Protein AF-A0A1H8L1J5-F1 (afdb_monomer_lite)

Radius of gyration: 29.38 Å; chains: 1; bounding box: 61×38×100 Å

Secondary structure (DSSP, 8-state):
--TTSHHHHHHHHHS-----HHHHHHHHHHHHHHHHHHHHHHHH-----B--B--EEEEETTEEEEEEEB-SPTT-EEEEEEEETTSTT-EEEEEEE-BTTEEEEEEE-TTPPSEEEEEEEEE-TT-TTSPPPHHHHHHH-TTSTT-BSTTEEEETTEEEEEEEEEEEE--HHHHHHHHHTTS--GGGS-HHHHHHHHHHHHHSS--S--TTSHHHHHHHHHHHHHHHHHHHHHHH--

Sequence (238 aa):
MFIIFAPLGLLLIIKFKTHSRAQKAFIWGYAIIFLFALIYFAFFDETDRNIEISLAASIKGEQLIFSGETNLIDGAIIAFEIENLDANHFFLEGATQVRNGKFQEVVYLENFLSGEIHVWVVFSPDYYNDEQPLVVIDQYGARGELLEGDNVKTYDKISYVDTYQTLNYQTELGIITSGVADQNIISSLDRYTIENLIEELAVINWPDDQFQQEEEIRSQLKAYRSMAALTIENEAEA

Foldseek 3Di:
DPPVPVVVLVVVVPPDPDDDPVVVVVNVVVVVVVVVVVVCCVVVPPLDQAKDWDKDWDDDAQKIKMKIFIPQDWQFKKKKKKDFPVDPPDIDIDIWTDDPRMTIDIDGNPPPAWHKIKIKIKGWLCDPPDHGPPVNCVRQNNQSPSHDHPQWDDDPNHIMGMDMDMDTDAHPVNVVVVVCVVPPPVVVDDPVNVVVVVVVVVPPDDDPDDPVCPVVVVVVVVVVVVVVVVVVVVVVVD

Structure (mmCIF, N/CA/C/O backbone):
data_AF-A0A1H8L1J5-F1
#
_entry.id   AF-A0A1H8L1J5-F1
#
loop_
_atom_site.group_PDB
_atom_site.id
_atom_site.type_symbol
_atom_site.label_atom_id
_atom_site.label_alt_id
_atom_site.label_comp_id
_atom_site.label_asym_id
_atom_site.label_entity_id
_atom_site.label_seq_id
_atom_site.pdbx_PDB_ins_code
_atom_site.Cartn_x
_atom_site.Cartn_y
_atom_site.Cartn_z
_atom_site.occupancy
_atom_site.B_iso_or_equiv
_atom_site.auth_seq_id
_atom_site.auth_comp_id
_atom_site.auth_asym_id
_atom_site.auth_atom_id
_atom_site.pdbx_PDB_model_num
ATOM 1 N N . MET A 1 1 ? 20.874 -6.120 -21.097 1.00 46.84 1 MET A N 1
ATOM 2 C CA . MET A 1 1 ? 21.745 -7.026 -21.893 1.00 46.84 1 MET A CA 1
ATOM 3 C C . MET A 1 1 ? 21.167 -7.293 -23.302 1.00 46.84 1 MET A C 1
ATOM 5 O O . MET A 1 1 ? 21.035 -8.439 -23.693 1.00 46.84 1 MET A O 1
ATOM 9 N N . PHE A 1 2 ? 20.821 -6.262 -24.093 1.00 43.72 2 PHE A N 1
ATOM 10 C CA . PHE A 1 2 ? 20.267 -6.428 -25.463 1.00 43.72 2 PHE A CA 1
ATOM 11 C C . PHE A 1 2 ? 21.004 -5.620 -26.552 1.00 43.72 2 PHE A C 1
ATOM 13 O O . PHE A 1 2 ? 20.738 -5.782 -27.740 1.00 43.72 2 PHE A O 1
ATOM 20 N N . ILE A 1 3 ? 22.009 -4.820 -26.176 1.00 49.94 3 ILE A N 1
ATOM 21 C CA . ILE A 1 3 ? 22.742 -3.924 -27.092 1.00 49.94 3 ILE A CA 1
ATOM 22 C C . ILE A 1 3 ? 23.664 -4.696 -28.070 1.00 49.94 3 ILE A C 1
ATOM 24 O O . ILE A 1 3 ? 24.096 -4.156 -29.084 1.00 49.94 3 ILE A O 1
ATOM 28 N N . ILE A 1 4 ? 23.913 -5.992 -27.843 1.00 50.41 4 ILE A N 1
ATOM 29 C CA . ILE A 1 4 ? 24.849 -6.789 -28.662 1.00 50.41 4 ILE A CA 1
ATOM 30 C C . ILE A 1 4 ? 24.195 -7.360 -29.941 1.00 50.41 4 ILE A C 1
ATOM 32 O O . ILE A 1 4 ? 24.904 -7.730 -30.876 1.00 50.41 4 ILE A O 1
ATOM 36 N N . PHE A 1 5 ? 22.860 -7.379 -30.060 1.00 49.12 5 PHE A N 1
ATOM 37 C CA . PHE A 1 5 ? 22.188 -7.968 -31.234 1.00 49.12 5 PHE A CA 1
ATOM 38 C C . PHE A 1 5 ? 21.910 -6.989 -32.389 1.00 49.12 5 PHE A C 1
ATOM 40 O O . PHE A 1 5 ? 21.720 -7.429 -33.524 1.00 49.12 5 PHE A O 1
ATOM 47 N N . ALA A 1 6 ? 21.958 -5.674 -32.153 1.00 53.44 6 ALA A N 1
ATOM 48 C CA . ALA A 1 6 ? 21.741 -4.666 -33.195 1.00 53.44 6 ALA A CA 1
ATOM 49 C C . ALA A 1 6 ? 22.769 -4.691 -34.360 1.00 53.44 6 ALA A C 1
ATOM 51 O O . ALA A 1 6 ? 22.350 -4.563 -35.515 1.00 53.44 6 ALA A O 1
ATOM 52 N N . PRO A 1 7 ? 24.089 -4.904 -34.151 1.00 54.34 7 PRO A N 1
ATOM 53 C CA . PRO A 1 7 ? 25.049 -4.831 -35.258 1.00 54.34 7 PRO A CA 1
ATOM 54 C C . PRO A 1 7 ? 25.058 -6.069 -36.176 1.00 54.34 7 PRO A C 1
ATOM 56 O O . PRO A 1 7 ? 25.499 -5.971 -37.322 1.00 54.34 7 PRO A O 1
ATOM 59 N N . LEU A 1 8 ? 24.544 -7.223 -35.733 1.00 54.06 8 LEU A N 1
ATOM 60 C CA . LEU A 1 8 ? 24.525 -8.450 -36.547 1.00 54.06 8 LEU A CA 1
ATOM 61 C C . LEU A 1 8 ? 23.426 -8.434 -37.622 1.00 54.06 8 LEU A C 1
ATO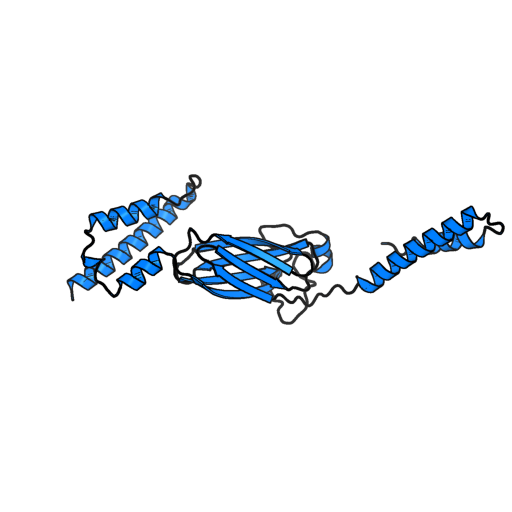M 63 O O . LEU A 1 8 ? 23.655 -8.902 -38.739 1.00 54.06 8 LEU A O 1
ATOM 67 N N . GLY A 1 9 ? 22.268 -7.833 -37.327 1.00 55.25 9 GLY A N 1
ATOM 68 C CA . GLY A 1 9 ? 21.190 -7.659 -38.307 1.00 55.25 9 GLY A CA 1
ATOM 69 C C . GLY A 1 9 ? 21.573 -6.711 -39.448 1.00 55.25 9 GLY A C 1
ATOM 70 O O . GLY A 1 9 ? 21.285 -6.992 -40.612 1.00 55.25 9 GLY A O 1
ATOM 71 N N . LEU A 1 10 ? 22.303 -5.631 -39.141 1.00 56.62 10 LEU A N 1
ATOM 72 C CA . LEU A 1 10 ? 22.744 -4.652 -40.141 1.00 56.62 10 LEU A CA 1
ATOM 73 C C . LEU A 1 10 ? 23.808 -5.230 -41.096 1.00 56.62 10 LEU A C 1
ATOM 75 O O . LEU A 1 10 ? 23.808 -4.930 -42.290 1.00 56.62 10 LEU A O 1
ATOM 79 N N . LEU A 1 11 ? 24.682 -6.112 -40.594 1.00 55.38 11 LEU A N 1
ATOM 80 C CA . LEU A 1 11 ? 25.720 -6.778 -41.392 1.00 55.38 11 LEU A CA 1
ATOM 81 C C . LEU A 1 11 ? 25.152 -7.768 -42.424 1.00 55.38 11 LEU A C 1
ATOM 83 O O . LEU A 1 11 ? 25.739 -7.935 -43.495 1.00 55.38 11 LEU A O 1
ATOM 87 N N . LEU A 1 12 ? 23.991 -8.377 -42.158 1.00 54.84 12 LEU A N 1
ATOM 88 C CA . LEU A 1 12 ? 23.317 -9.265 -43.114 1.00 54.84 12 LEU A CA 1
ATOM 89 C C . LEU A 1 12 ? 22.699 -8.510 -44.305 1.00 54.84 12 LEU A C 1
ATOM 91 O O . LEU A 1 12 ? 22.601 -9.075 -45.396 1.00 54.84 12 LEU A O 1
ATOM 95 N N . ILE A 1 13 ? 22.358 -7.227 -44.143 1.00 58.06 13 ILE A N 1
ATOM 96 C CA . ILE A 1 13 ? 21.736 -6.401 -45.193 1.00 58.06 13 ILE A CA 1
ATOM 97 C C . ILE A 1 13 ? 22.748 -6.009 -46.287 1.00 58.06 13 ILE A C 1
ATOM 99 O O . ILE A 1 13 ? 22.382 -5.847 -47.450 1.00 58.06 13 ILE A O 1
ATOM 103 N N . ILE A 1 14 ? 24.042 -5.913 -45.959 1.00 58.22 14 ILE A N 1
ATOM 104 C CA . ILE A 1 14 ? 25.058 -5.359 -46.873 1.00 58.22 14 ILE A CA 1
ATOM 105 C C . ILE A 1 14 ? 25.577 -6.397 -47.892 1.00 58.22 14 ILE A C 1
ATOM 107 O O . ILE A 1 14 ? 26.081 -6.017 -48.950 1.00 58.22 14 ILE A O 1
ATOM 111 N N . LYS A 1 15 ? 25.429 -7.710 -47.644 1.00 57.22 15 LYS A N 1
ATOM 112 C CA . LYS A 1 15 ? 26.040 -8.749 -48.505 1.00 57.22 15 LYS A CA 1
ATOM 113 C C . LYS A 1 15 ? 25.142 -9.414 -49.556 1.00 57.22 15 LYS A C 1
ATOM 115 O O . LYS A 1 15 ? 25.673 -10.147 -50.389 1.00 57.22 15 LYS A O 1
ATOM 120 N N . PHE A 1 16 ? 23.836 -9.150 -49.610 1.00 56.25 16 PHE A N 1
ATOM 121 C CA . PHE A 1 16 ? 22.941 -9.829 -50.561 1.00 56.25 16 PHE A CA 1
ATOM 122 C C . PHE A 1 16 ? 22.499 -8.926 -51.723 1.00 56.25 16 PHE A C 1
ATOM 124 O O . PHE A 1 16 ? 21.454 -8.288 -51.706 1.00 56.25 16 PHE A O 1
ATOM 131 N N . LYS A 1 17 ? 23.298 -8.916 -52.797 1.00 59.47 17 LYS A N 1
ATOM 132 C CA . LYS A 1 17 ? 23.072 -8.102 -54.010 1.00 59.47 17 LYS A CA 1
ATOM 133 C C . LYS A 1 17 ? 21.978 -8.643 -54.958 1.00 59.47 17 LYS A C 1
ATOM 135 O O . LYS A 1 17 ? 21.820 -8.133 -56.061 1.00 59.47 17 LYS A O 1
ATOM 140 N N . THR A 1 18 ? 21.209 -9.661 -54.570 1.00 62.16 18 THR A N 1
ATOM 141 C CA . THR A 1 18 ? 20.107 -10.215 -55.381 1.00 62.16 18 THR A CA 1
ATOM 142 C C . THR A 1 18 ? 18.950 -10.642 -54.479 1.00 62.16 18 THR A C 1
ATOM 144 O O . THR A 1 18 ? 18.989 -11.707 -53.875 1.00 62.16 18 THR A O 1
ATOM 147 N N . HIS A 1 19 ? 17.911 -9.806 -54.356 1.00 57.69 19 HIS A N 1
ATOM 148 C CA . HIS A 1 19 ? 16.750 -10.129 -53.522 1.00 57.69 19 HIS A CA 1
ATOM 149 C C . HIS A 1 19 ? 15.519 -10.499 -54.342 1.00 57.69 19 HIS A C 1
ATOM 151 O O . HIS A 1 19 ? 14.900 -9.653 -54.996 1.00 57.69 19 HIS A O 1
ATOM 157 N N . SER A 1 20 ? 15.142 -11.777 -54.245 1.00 79.81 20 SER A N 1
ATOM 158 C CA . SER A 1 20 ? 13.815 -12.258 -54.622 1.00 79.81 20 SER A CA 1
ATOM 159 C C . SER A 1 20 ? 12.744 -11.510 -53.812 1.00 79.81 20 SER A C 1
ATOM 161 O O . SER A 1 20 ? 13.011 -10.986 -52.726 1.00 79.81 20 SER A O 1
ATOM 163 N N . ARG A 1 21 ? 11.505 -11.444 -54.322 1.00 79.44 21 ARG A N 1
ATOM 164 C CA . ARG A 1 21 ? 10.387 -10.771 -53.624 1.00 79.44 21 ARG A CA 1
ATOM 165 C C . ARG A 1 21 ? 10.205 -11.272 -52.180 1.00 79.44 21 ARG A C 1
ATOM 167 O O . ARG A 1 21 ? 9.872 -10.475 -51.310 1.00 79.44 21 ARG A O 1
ATOM 174 N N . ALA A 1 22 ? 10.493 -12.550 -51.925 1.00 77.19 22 ALA A N 1
ATOM 175 C CA . ALA A 1 22 ? 10.389 -13.166 -50.603 1.00 77.19 22 ALA A CA 1
ATOM 176 C C . ALA A 1 22 ? 11.377 -12.575 -49.579 1.00 77.19 22 ALA A C 1
ATOM 178 O O . ALA A 1 22 ? 10.996 -12.293 -48.448 1.00 77.19 22 ALA A O 1
ATOM 179 N N . GLN A 1 23 ? 12.625 -12.311 -49.976 1.00 77.38 23 GLN A N 1
ATOM 180 C CA . GLN A 1 23 ? 13.632 -11.746 -49.067 1.00 77.38 23 GLN A CA 1
ATOM 181 C C . GLN A 1 23 ? 13.313 -10.296 -48.686 1.00 77.38 23 GLN A C 1
ATOM 183 O O . GLN A 1 23 ? 13.506 -9.904 -47.538 1.00 77.38 23 GLN A O 1
ATOM 188 N N . LYS A 1 24 ? 12.746 -9.515 -49.616 1.00 79.44 24 LYS A N 1
ATOM 189 C CA . LYS A 1 24 ? 12.280 -8.151 -49.319 1.00 79.44 24 LYS A CA 1
ATOM 190 C C . LYS A 1 24 ? 11.172 -8.152 -48.265 1.00 79.44 24 LYS A C 1
ATOM 192 O O . LYS A 1 24 ? 11.227 -7.344 -47.347 1.00 79.44 24 LYS A O 1
ATOM 197 N N . ALA A 1 25 ? 10.202 -9.062 -48.373 1.00 82.69 25 ALA A N 1
ATOM 198 C CA . ALA A 1 25 ? 9.121 -9.179 -47.393 1.00 82.69 25 ALA A CA 1
ATOM 199 C C . ALA A 1 25 ? 9.648 -9.523 -45.988 1.00 82.69 25 ALA A C 1
ATOM 201 O O . ALA A 1 25 ? 9.194 -8.945 -45.005 1.00 82.69 25 ALA A O 1
ATOM 202 N N . PHE A 1 26 ? 10.654 -10.398 -45.899 1.00 82.69 26 PHE A N 1
ATOM 203 C CA . PHE A 1 26 ? 11.268 -10.778 -44.626 1.00 82.69 26 PHE A CA 1
ATOM 204 C C . PHE A 1 26 ? 11.998 -9.608 -43.947 1.00 82.69 26 PHE A C 1
ATOM 206 O O . PHE A 1 26 ? 11.829 -9.384 -42.750 1.00 82.69 26 PHE A O 1
ATOM 213 N N . ILE A 1 27 ? 12.753 -8.815 -44.718 1.00 83.00 27 ILE A N 1
ATOM 214 C CA . ILE A 1 27 ? 13.438 -7.612 -44.215 1.00 83.00 27 ILE A CA 1
ATOM 215 C C . ILE A 1 27 ? 12.425 -6.582 -43.702 1.00 83.00 27 ILE A C 1
ATOM 217 O O . ILE A 1 27 ? 12.607 -6.036 -42.617 1.00 83.00 27 ILE A O 1
ATOM 221 N N . TRP A 1 28 ? 11.338 -6.347 -44.445 1.00 85.44 28 TRP A N 1
ATOM 222 C CA . TRP A 1 28 ? 10.276 -5.436 -44.011 1.00 85.44 28 TRP A CA 1
ATO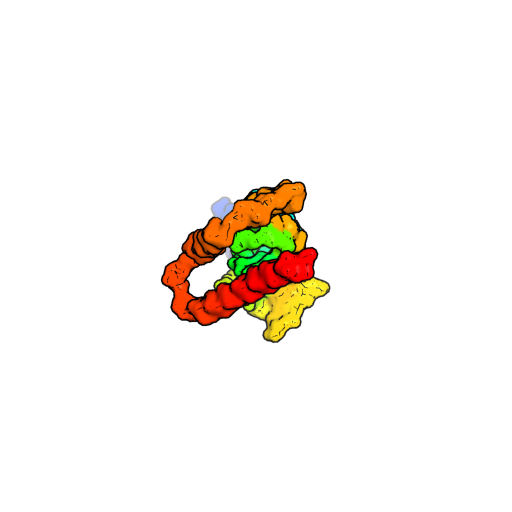M 223 C C . TRP A 1 28 ? 9.578 -5.918 -42.735 1.00 85.44 28 TRP A C 1
ATOM 225 O O . TRP A 1 28 ? 9.338 -5.108 -41.847 1.00 85.44 28 TRP A O 1
ATOM 235 N N . GLY A 1 29 ? 9.317 -7.222 -42.600 1.00 89.75 29 GLY A N 1
ATOM 236 C CA . GLY A 1 29 ? 8.763 -7.794 -41.370 1.00 89.75 29 GLY A CA 1
ATOM 237 C C . GLY A 1 29 ? 9.661 -7.555 -40.154 1.00 89.75 29 GLY A C 1
ATOM 238 O O . GLY A 1 29 ? 9.187 -7.082 -39.123 1.00 89.75 29 GLY A O 1
ATOM 239 N N . TYR A 1 30 ? 10.969 -7.790 -40.293 1.00 87.69 30 TYR A N 1
ATOM 240 C CA . TYR A 1 30 ? 11.940 -7.501 -39.232 1.00 87.69 30 TYR A CA 1
ATOM 241 C C . TYR A 1 30 ? 12.012 -6.014 -38.884 1.00 87.69 30 TYR A C 1
ATOM 243 O O . TYR A 1 30 ? 12.044 -5.672 -37.705 1.00 87.69 30 TYR A O 1
ATOM 251 N N . ALA A 1 31 ? 12.012 -5.133 -39.888 1.00 86.12 31 ALA A N 1
ATOM 252 C CA . ALA A 1 31 ? 12.026 -3.691 -39.665 1.00 86.12 31 ALA A CA 1
ATOM 253 C C . ALA A 1 31 ? 10.783 -3.222 -38.893 1.00 86.12 31 ALA A C 1
ATOM 255 O O . ALA A 1 31 ? 10.902 -2.389 -38.001 1.00 86.12 31 ALA A O 1
ATOM 256 N N . ILE A 1 32 ? 9.610 -3.792 -39.190 1.00 91.31 32 ILE A N 1
ATOM 257 C CA . ILE A 1 32 ? 8.361 -3.494 -38.479 1.00 91.31 32 ILE A CA 1
ATOM 258 C C . ILE A 1 32 ? 8.436 -3.972 -37.025 1.00 91.31 32 ILE A C 1
ATOM 260 O O . ILE A 1 32 ? 8.167 -3.184 -36.125 1.00 91.31 32 ILE A O 1
ATOM 264 N N . ILE A 1 33 ? 8.846 -5.221 -36.772 1.00 91.50 33 ILE A N 1
ATOM 265 C CA . ILE A 1 33 ? 8.980 -5.756 -35.402 1.00 91.50 33 ILE A CA 1
ATOM 266 C C . ILE A 1 33 ? 9.990 -4.935 -34.592 1.00 91.50 33 ILE A C 1
ATOM 268 O O . ILE A 1 33 ? 9.727 -4.584 -33.446 1.00 91.50 33 ILE A O 1
ATOM 272 N N . PHE A 1 34 ? 11.130 -4.592 -35.192 1.00 88.25 34 PHE A N 1
ATOM 273 C CA . PHE A 1 34 ? 12.146 -3.766 -34.547 1.00 88.25 34 PHE A CA 1
ATOM 274 C C . PHE A 1 34 ? 11.633 -2.352 -34.246 1.00 88.25 34 PHE A C 1
ATOM 276 O O . PHE A 1 34 ? 11.894 -1.831 -33.168 1.00 88.25 34 PHE A O 1
ATOM 283 N N . LEU A 1 35 ? 10.863 -1.750 -35.158 1.00 89.19 35 LEU A N 1
ATOM 284 C CA . LEU A 1 35 ? 10.227 -0.455 -34.927 1.00 89.19 35 LEU A CA 1
ATOM 285 C C . LEU A 1 35 ? 9.212 -0.524 -33.779 1.00 89.19 35 LEU A C 1
ATOM 287 O O . LEU A 1 35 ? 9.227 0.352 -32.924 1.00 89.19 35 LEU A O 1
ATOM 291 N N . PHE A 1 36 ? 8.378 -1.566 -33.717 1.00 88.00 36 PHE A N 1
ATOM 292 C CA . PHE A 1 36 ? 7.468 -1.776 -32.587 1.00 88.00 36 PHE A CA 1
ATOM 293 C C . PHE A 1 36 ? 8.220 -1.961 -31.270 1.00 88.00 36 PHE A C 1
ATOM 295 O O . PHE A 1 36 ? 7.805 -1.391 -30.269 1.00 88.00 36 PHE A O 1
ATOM 302 N N . ALA A 1 37 ? 9.339 -2.689 -31.268 1.00 84.00 37 ALA A N 1
ATOM 303 C CA . ALA A 1 37 ? 10.181 -2.822 -30.086 1.00 84.00 37 ALA A CA 1
ATOM 304 C C . ALA A 1 37 ? 10.790 -1.473 -29.670 1.00 84.00 37 ALA A C 1
ATOM 306 O O . ALA A 1 37 ? 10.762 -1.140 -28.495 1.00 84.00 37 ALA A O 1
ATOM 307 N N . LEU A 1 38 ? 11.289 -0.667 -30.614 1.00 83.31 38 LEU A N 1
ATOM 308 C CA . LEU A 1 38 ? 11.810 0.671 -30.316 1.00 83.31 38 LEU A CA 1
ATOM 309 C C . LEU A 1 38 ? 10.734 1.615 -29.785 1.00 83.31 38 LEU A C 1
ATOM 311 O O . LEU A 1 38 ? 11.013 2.367 -28.863 1.00 83.31 38 LEU A O 1
ATOM 315 N N . ILE A 1 39 ? 9.525 1.579 -30.350 1.00 82.12 39 ILE A N 1
ATOM 316 C CA . ILE A 1 39 ? 8.384 2.344 -29.837 1.00 82.12 39 ILE A CA 1
ATOM 317 C C . ILE A 1 39 ? 8.044 1.849 -28.430 1.00 82.12 39 ILE A C 1
ATOM 319 O O . ILE A 1 39 ? 7.916 2.655 -27.525 1.00 82.12 39 ILE A O 1
ATOM 323 N N . TYR A 1 40 ? 7.972 0.537 -28.215 1.00 80.56 40 TYR A N 1
ATOM 324 C CA . TYR A 1 40 ? 7.741 -0.025 -26.889 1.00 80.56 40 TYR A CA 1
ATOM 325 C C . TYR A 1 40 ? 8.790 0.476 -25.884 1.00 80.56 40 TYR A C 1
ATOM 327 O O . TYR A 1 40 ? 8.428 1.070 -24.883 1.00 80.56 40 TYR A O 1
ATOM 335 N N . PHE A 1 41 ? 10.085 0.374 -26.180 1.00 75.50 41 PHE A N 1
ATOM 336 C CA . PHE A 1 41 ? 11.116 0.909 -25.285 1.00 75.50 41 PHE A CA 1
ATOM 337 C C . PHE A 1 41 ? 11.024 2.431 -25.114 1.00 75.50 41 PHE A C 1
ATOM 339 O O . PHE A 1 41 ? 11.070 2.914 -23.997 1.00 75.50 41 PHE A O 1
ATOM 346 N N . ALA A 1 42 ? 10.825 3.205 -26.180 1.00 70.88 42 ALA A N 1
ATOM 347 C CA . ALA A 1 42 ? 10.767 4.664 -26.080 1.00 70.88 42 ALA A CA 1
ATOM 348 C C . ALA A 1 42 ? 9.563 5.185 -25.274 1.00 70.88 42 ALA A C 1
ATOM 350 O O . ALA A 1 42 ? 9.618 6.306 -24.779 1.00 70.88 42 ALA A O 1
ATOM 351 N N . PHE A 1 43 ? 8.483 4.407 -25.171 1.00 66.81 43 PHE A N 1
ATOM 352 C CA . PHE A 1 43 ? 7.274 4.790 -24.437 1.00 66.81 43 PHE A CA 1
ATOM 353 C C . PHE A 1 43 ? 7.137 4.117 -23.063 1.00 66.81 43 PHE A C 1
ATOM 355 O O . PHE A 1 43 ? 6.298 4.553 -22.283 1.00 66.81 43 PHE A O 1
ATOM 362 N N . PHE A 1 44 ? 7.932 3.087 -22.756 1.00 65.56 44 PHE A N 1
ATOM 363 C CA . PHE A 1 44 ? 7.865 2.342 -21.489 1.00 65.56 44 PHE A CA 1
ATOM 364 C C . PHE A 1 44 ? 9.125 2.494 -20.606 1.00 65.56 44 PHE A C 1
ATOM 366 O O . PHE A 1 44 ? 9.262 1.754 -19.639 1.00 65.56 44 PHE A O 1
ATOM 373 N N . ASP A 1 45 ? 10.042 3.423 -20.914 1.00 57.34 45 ASP A N 1
ATOM 374 C CA . ASP A 1 45 ? 11.365 3.544 -20.258 1.00 57.34 45 ASP A CA 1
ATOM 375 C C . ASP A 1 45 ? 11.546 4.822 -19.414 1.00 57.34 45 ASP A C 1
ATOM 377 O O . ASP A 1 45 ? 12.653 5.331 -19.263 1.00 57.34 45 ASP A O 1
ATOM 381 N N . GLU A 1 46 ? 10.467 5.345 -18.827 1.00 62.44 46 GLU A N 1
ATOM 382 C CA . GLU A 1 46 ? 10.581 6.205 -17.643 1.00 62.44 46 GLU A CA 1
ATOM 383 C C . GLU A 1 46 ? 10.015 5.439 -16.453 1.00 62.44 46 GLU A C 1
ATOM 385 O O . GLU A 1 46 ? 8.821 5.467 -16.162 1.00 62.44 46 GLU A O 1
ATOM 390 N N . THR A 1 47 ? 10.891 4.681 -15.790 1.00 73.38 47 THR A N 1
ATOM 391 C CA . THR A 1 47 ? 10.587 4.100 -14.486 1.00 73.38 47 THR A CA 1
ATOM 392 C C . THR A 1 47 ? 10.460 5.243 -13.491 1.00 73.38 47 THR A C 1
ATOM 394 O O . THR A 1 47 ? 11.471 5.732 -12.979 1.00 73.38 47 THR A O 1
ATOM 397 N N . ASP A 1 48 ? 9.234 5.696 -13.255 1.00 87.56 48 ASP A N 1
ATOM 398 C CA . ASP A 1 48 ? 8.970 6.674 -12.214 1.00 87.56 48 ASP A CA 1
ATOM 399 C C . ASP A 1 48 ? 9.262 6.036 -10.852 1.00 87.56 48 ASP A C 1
ATOM 401 O O . ASP A 1 48 ? 8.739 4.971 -10.505 1.00 87.56 48 ASP A O 1
ATOM 405 N N . ARG A 1 49 ? 10.189 6.657 -10.126 1.00 91.88 49 ARG A N 1
ATOM 406 C CA . ARG A 1 49 ? 10.611 6.254 -8.783 1.00 91.88 49 ARG A CA 1
ATOM 407 C C . ARG A 1 49 ? 9.990 7.136 -7.713 1.00 91.88 49 ARG A C 1
ATOM 409 O O . ARG A 1 49 ? 10.050 6.760 -6.547 1.00 91.88 49 ARG A O 1
ATOM 416 N N . ASN A 1 50 ? 9.403 8.269 -8.102 1.00 94.94 50 ASN A N 1
ATOM 417 C CA . ASN A 1 50 ? 8.673 9.155 -7.214 1.00 94.94 50 ASN A CA 1
ATOM 418 C C . ASN A 1 50 ? 7.273 8.595 -6.980 1.00 94.94 50 ASN A C 1
ATOM 420 O O . ASN A 1 50 ? 6.347 8.914 -7.718 1.00 94.94 50 ASN A O 1
ATOM 424 N N . ILE A 1 51 ? 7.122 7.708 -5.999 1.00 95.50 51 ILE A N 1
ATOM 425 C CA . ILE A 1 51 ? 5.870 6.966 -5.845 1.00 95.50 51 ILE A CA 1
ATOM 426 C C . ILE A 1 51 ? 4.767 7.835 -5.246 1.00 95.50 51 ILE A C 1
ATOM 428 O O . ILE A 1 51 ? 4.900 8.411 -4.164 1.00 95.50 51 ILE A O 1
ATOM 432 N N . GLU A 1 52 ? 3.632 7.847 -5.935 1.00 95.88 52 GLU A N 1
ATOM 433 C CA . GLU A 1 52 ? 2.391 8.457 -5.485 1.00 95.88 52 GLU A CA 1
ATOM 434 C C . GLU A 1 52 ? 1.348 7.360 -5.246 1.00 95.88 52 GLU A C 1
ATOM 436 O O . GLU A 1 52 ? 1.147 6.470 -6.079 1.00 95.88 52 GLU A O 1
ATOM 441 N N . ILE A 1 53 ? 0.683 7.410 -4.090 1.00 97.19 53 ILE A N 1
ATOM 442 C CA . ILE A 1 53 ? -0.403 6.499 -3.717 1.00 97.19 53 ILE A CA 1
ATOM 443 C C . ILE A 1 53 ? -1.552 7.343 -3.177 1.00 97.19 53 ILE A C 1
ATOM 445 O O . ILE A 1 53 ? -1.391 8.119 -2.235 1.00 97.19 53 ILE A O 1
ATOM 449 N N . SER A 1 54 ? -2.725 7.179 -3.776 1.00 98.25 54 SER A N 1
ATOM 450 C CA . SER A 1 54 ? -3.983 7.723 -3.263 1.00 98.25 54 SER A CA 1
ATOM 451 C C . SER A 1 54 ? -4.808 6.620 -2.609 1.00 98.25 54 SER A C 1
ATOM 453 O O . SER A 1 54 ? -4.659 5.447 -2.943 1.00 98.25 54 SER A O 1
ATOM 455 N N . LEU A 1 55 ? -5.693 6.992 -1.686 1.00 98.56 55 LEU A N 1
ATOM 456 C CA . LEU A 1 55 ? -6.597 6.062 -1.021 1.00 98.56 55 LEU A CA 1
ATOM 457 C C . LEU A 1 55 ? -7.980 6.689 -0.879 1.00 98.56 55 LEU A C 1
ATOM 459 O O . LEU A 1 55 ? -8.123 7.837 -0.460 1.00 98.56 55 LEU A O 1
ATOM 463 N N . ALA A 1 56 ? -8.991 5.908 -1.237 1.00 98.62 56 ALA A N 1
ATOM 464 C CA . ALA A 1 56 ? -10.393 6.192 -1.009 1.00 98.62 56 ALA A CA 1
ATOM 465 C C . ALA A 1 56 ? -11.072 4.926 -0.481 1.00 98.62 56 ALA A C 1
ATOM 467 O O . ALA A 1 56 ? -11.102 3.895 -1.155 1.00 98.62 56 ALA A O 1
ATOM 468 N N . ALA A 1 57 ? -11.642 5.024 0.711 1.00 98.31 57 ALA A N 1
ATOM 469 C CA . ALA A 1 57 ? -12.300 3.948 1.425 1.00 98.31 57 ALA A CA 1
ATOM 470 C C . ALA A 1 57 ? -13.747 4.328 1.780 1.00 98.31 57 ALA A C 1
ATOM 472 O O . ALA A 1 57 ? -14.079 5.496 2.003 1.00 98.31 57 ALA A O 1
ATOM 473 N N . SER A 1 58 ? -14.631 3.332 1.794 1.00 98.06 58 SER A N 1
ATOM 474 C CA . SER A 1 58 ? -16.050 3.487 2.118 1.00 98.06 58 SER A CA 1
ATOM 475 C C . SER A 1 58 ? -16.612 2.212 2.737 1.00 98.06 58 SER A C 1
ATOM 477 O O . SER A 1 58 ? -16.201 1.114 2.368 1.00 98.06 58 SER A O 1
ATOM 479 N N . ILE A 1 59 ? -17.583 2.358 3.636 1.00 97.00 59 ILE A N 1
ATOM 480 C CA . ILE A 1 59 ? -18.257 1.234 4.294 1.00 97.00 59 ILE A CA 1
ATOM 481 C C . ILE A 1 59 ? -19.692 1.119 3.771 1.00 97.00 59 ILE A C 1
ATOM 483 O O . ILE A 1 59 ? -20.403 2.121 3.652 1.00 97.00 59 ILE A O 1
ATOM 487 N N . LYS A 1 60 ? -20.123 -0.106 3.454 1.00 95.06 60 LYS A N 1
ATOM 488 C CA . LYS A 1 60 ? -21.494 -0.449 3.048 1.00 95.06 60 LYS A CA 1
ATOM 489 C C . LYS A 1 60 ? -21.964 -1.681 3.819 1.00 95.06 60 LYS A C 1
ATOM 491 O O . LYS A 1 60 ? -21.647 -2.804 3.439 1.00 95.06 60 LYS A O 1
ATOM 496 N N . GLY A 1 61 ? -22.729 -1.464 4.888 1.00 91.75 61 GLY A N 1
ATOM 497 C CA . GLY A 1 61 ? -23.035 -2.533 5.841 1.00 91.75 61 GLY A CA 1
ATOM 498 C C . GLY A 1 61 ? -21.742 -3.022 6.490 1.00 91.75 61 GLY A C 1
ATOM 499 O O . GLY A 1 61 ? -20.959 -2.207 6.965 1.00 91.75 61 GLY A O 1
ATOM 500 N N . GLU A 1 62 ? -21.487 -4.324 6.422 1.00 93.38 62 GLU A N 1
ATOM 501 C CA . GLU A 1 62 ? -20.274 -4.962 6.955 1.00 93.38 62 GLU A CA 1
ATOM 502 C C . GLU A 1 62 ? -19.129 -5.026 5.932 1.00 93.38 62 GLU A C 1
ATOM 504 O O . GLU A 1 62 ? -18.105 -5.646 6.183 1.00 93.38 62 GLU A O 1
ATOM 509 N N . GLN A 1 63 ? -19.273 -4.410 4.756 1.00 97.12 63 GLN A N 1
ATOM 510 C CA . GLN A 1 63 ? -18.222 -4.403 3.739 1.00 97.12 63 GLN A CA 1
ATOM 511 C C . GLN A 1 63 ? -17.450 -3.089 3.764 1.00 97.12 63 GLN A C 1
ATOM 513 O O . GLN A 1 63 ? -18.005 -2.028 3.462 1.00 97.12 63 GLN A O 1
ATOM 518 N N . LEU A 1 64 ? -16.152 -3.170 4.041 1.00 97.69 64 LEU A N 1
ATOM 519 C CA . LEU A 1 64 ? -15.196 -2.114 3.750 1.00 97.69 64 LEU A CA 1
ATOM 520 C C . LEU A 1 64 ? -14.686 -2.287 2.320 1.00 97.69 64 LEU A C 1
ATOM 522 O O . LEU A 1 64 ? -14.099 -3.307 1.971 1.00 97.69 64 LEU A O 1
ATOM 526 N N . ILE A 1 65 ? -14.895 -1.271 1.491 1.00 98.44 65 ILE A N 1
ATOM 527 C CA . ILE A 1 65 ? -14.384 -1.217 0.124 1.00 98.44 65 ILE A CA 1
ATOM 528 C C . ILE A 1 65 ? -13.389 -0.071 0.063 1.00 98.44 65 ILE A C 1
ATOM 530 O O . ILE A 1 65 ? -13.774 1.080 0.295 1.00 98.44 65 ILE A O 1
ATOM 534 N N . PHE A 1 66 ? -12.145 -0.365 -0.299 1.00 98.50 66 PHE A N 1
ATOM 535 C CA . PHE A 1 66 ? -11.139 0.661 -0.538 1.00 98.50 66 PHE A CA 1
ATOM 536 C C . PHE A 1 66 ? -10.464 0.483 -1.892 1.00 98.50 66 PHE A C 1
ATOM 538 O O . PHE A 1 66 ? -10.418 -0.605 -2.463 1.00 98.50 66 PHE A O 1
ATOM 545 N N . SER A 1 67 ? -9.998 1.596 -2.441 1.00 98.69 67 SER A N 1
ATOM 546 C CA . SER A 1 67 ? -9.344 1.658 -3.741 1.00 98.69 67 SER A CA 1
ATOM 547 C C . SER A 1 67 ? -8.420 2.859 -3.816 1.00 98.69 67 SER A C 1
ATOM 549 O O . SER A 1 67 ? -8.566 3.808 -3.046 1.00 98.69 67 SER A O 1
ATOM 551 N N . GLY A 1 68 ? -7.510 2.841 -4.777 1.00 98.44 68 GLY A N 1
ATOM 552 C CA . GLY A 1 68 ? -6.603 3.948 -5.011 1.00 98.44 68 GLY A CA 1
ATOM 553 C C . GLY A 1 68 ? -5.983 3.914 -6.394 1.00 98.44 68 GLY A C 1
ATOM 554 O O . GLY A 1 68 ? -6.024 2.902 -7.100 1.00 98.44 68 GLY A O 1
ATOM 555 N N . GLU A 1 69 ? -5.424 5.052 -6.778 1.00 98.44 69 GLU A N 1
ATOM 556 C CA . GLU A 1 69 ? -4.571 5.220 -7.951 1.00 98.44 69 GLU A CA 1
ATOM 557 C C . GLU A 1 69 ? -3.110 5.364 -7.508 1.00 98.44 69 GLU A C 1
ATOM 559 O O . GLU A 1 69 ? -2.827 5.937 -6.449 1.00 98.44 69 GLU A O 1
ATOM 564 N N . THR A 1 70 ? -2.197 4.835 -8.319 1.00 97.50 70 THR A N 1
ATOM 565 C CA . THR A 1 70 ? -0.751 4.875 -8.095 1.00 97.50 70 THR A CA 1
ATOM 566 C C . THR A 1 70 ? 0.015 4.826 -9.417 1.00 97.50 70 THR A C 1
ATOM 568 O O . THR A 1 70 ? -0.488 4.313 -10.417 1.00 97.50 70 THR A O 1
ATOM 571 N N . ASN A 1 71 ? 1.242 5.340 -9.422 1.00 95.69 71 ASN A N 1
ATOM 572 C CA . ASN A 1 71 ? 2.201 5.193 -10.519 1.00 95.69 71 ASN A CA 1
ATOM 573 C C . ASN A 1 71 ? 3.115 3.958 -10.378 1.00 95.69 71 ASN A C 1
ATOM 575 O O . ASN A 1 71 ? 4.034 3.785 -11.180 1.00 95.69 71 ASN A O 1
ATOM 579 N N . LEU A 1 72 ? 2.877 3.092 -9.387 1.00 95.75 72 LEU A N 1
ATOM 580 C CA . LEU A 1 72 ? 3.547 1.796 -9.291 1.00 95.75 72 LEU A CA 1
ATOM 581 C C . LEU A 1 72 ? 3.292 0.946 -10.541 1.00 95.75 72 LEU A C 1
ATOM 583 O O . LEU A 1 72 ? 2.207 0.975 -11.128 1.00 95.75 72 LEU A O 1
ATOM 587 N N . ILE A 1 73 ? 4.288 0.148 -10.925 1.00 94.75 73 ILE A N 1
ATOM 588 C CA . ILE A 1 73 ? 4.138 -0.781 -12.046 1.00 94.75 73 ILE A CA 1
ATOM 589 C C . ILE A 1 73 ? 3.109 -1.875 -11.756 1.00 94.75 73 ILE A C 1
ATOM 591 O O . ILE A 1 73 ? 2.937 -2.333 -10.623 1.00 94.75 73 ILE A O 1
ATOM 595 N N . ASP A 1 74 ? 2.469 -2.346 -12.821 1.00 96.00 74 ASP A N 1
ATOM 596 C CA . ASP A 1 74 ? 1.532 -3.458 -12.748 1.00 96.00 74 ASP A CA 1
ATOM 597 C C . ASP A 1 74 ? 2.185 -4.702 -12.147 1.00 96.00 74 ASP A C 1
ATOM 599 O O . ASP A 1 74 ? 3.297 -5.103 -12.500 1.00 96.00 74 ASP A O 1
ATOM 603 N N . GLY A 1 75 ? 1.446 -5.339 -11.246 1.00 95.62 75 GLY A N 1
ATOM 604 C CA . GLY A 1 75 ? 1.912 -6.498 -10.507 1.00 95.62 75 GLY A CA 1
ATOM 605 C C . GLY A 1 75 ? 2.516 -6.177 -9.143 1.00 95.62 75 GLY A C 1
ATOM 606 O O . GLY A 1 75 ? 2.611 -7.106 -8.341 1.00 95.62 75 GLY A O 1
ATOM 607 N N . ALA A 1 76 ? 2.857 -4.911 -8.860 1.00 96.94 76 ALA A N 1
ATOM 608 C CA . ALA A 1 76 ? 3.285 -4.479 -7.532 1.00 96.94 76 ALA A CA 1
ATOM 609 C C . ALA A 1 76 ? 2.239 -4.836 -6.472 1.00 96.94 76 ALA A C 1
ATOM 611 O O . ALA A 1 76 ? 1.034 -4.681 -6.691 1.00 96.94 76 ALA A O 1
ATOM 612 N N . ILE A 1 77 ? 2.717 -5.333 -5.336 1.00 97.75 77 ILE A N 1
ATOM 613 C CA . ILE A 1 77 ? 1.887 -5.721 -4.200 1.00 97.75 77 ILE A CA 1
ATOM 614 C C . ILE A 1 77 ? 1.830 -4.541 -3.229 1.00 97.75 77 ILE A C 1
ATOM 616 O O . ILE A 1 77 ? 2.870 -4.014 -2.830 1.00 97.75 77 ILE A O 1
ATOM 620 N N . ILE A 1 78 ? 0.618 -4.127 -2.870 1.00 97.56 78 ILE A N 1
ATOM 621 C CA . ILE A 1 78 ? 0.335 -3.134 -1.833 1.00 97.56 78 ILE A CA 1
ATOM 622 C C . ILE A 1 78 ? -0.228 -3.891 -0.642 1.00 97.56 78 ILE A C 1
ATOM 624 O O . ILE A 1 78 ? -1.245 -4.573 -0.766 1.00 97.56 78 ILE A O 1
ATOM 628 N N . ALA A 1 79 ? 0.426 -3.756 0.502 1.00 97.50 79 ALA A N 1
ATOM 629 C CA . ALA A 1 79 ? -0.103 -4.263 1.751 1.00 97.50 79 ALA A CA 1
ATOM 630 C C . ALA A 1 79 ? -1.114 -3.276 2.334 1.00 97.50 79 ALA A C 1
ATOM 632 O O . ALA A 1 79 ? -1.043 -2.068 2.088 1.00 97.50 79 ALA A O 1
ATOM 633 N N . PHE A 1 80 ? -2.051 -3.794 3.111 1.00 97.44 80 PHE A N 1
ATOM 634 C CA . PHE A 1 80 ? -3.008 -2.989 3.844 1.00 97.44 80 PHE A CA 1
ATOM 635 C C . PHE A 1 80 ? -3.192 -3.514 5.261 1.00 97.44 80 PHE A C 1
ATOM 637 O O . PHE A 1 80 ? -3.054 -4.708 5.519 1.00 97.44 80 PHE A O 1
ATOM 644 N N . GLU A 1 81 ? -3.559 -2.603 6.150 1.00 96.69 81 GLU A N 1
ATOM 645 C CA . GLU A 1 81 ? -3.951 -2.882 7.522 1.00 96.69 81 GLU A CA 1
ATOM 646 C C . GLU A 1 81 ? -5.238 -2.118 7.828 1.00 96.69 81 GLU A C 1
ATOM 648 O O . GLU A 1 81 ? -5.424 -0.973 7.406 1.00 96.69 81 GLU A O 1
ATOM 653 N N . ILE A 1 82 ? -6.151 -2.775 8.530 1.00 97.31 82 ILE A N 1
ATOM 654 C CA . ILE A 1 82 ? -7.410 -2.204 8.987 1.00 97.31 82 ILE A CA 1
ATOM 655 C C . ILE A 1 82 ? -7.432 -2.347 10.501 1.00 97.31 82 ILE A C 1
ATOM 657 O O . ILE A 1 82 ? -7.611 -3.449 11.014 1.00 97.31 82 ILE A O 1
ATOM 661 N N . GLU A 1 83 ? -7.260 -1.236 11.202 1.00 95.94 83 GLU A N 1
ATOM 662 C CA . GLU A 1 83 ? -7.200 -1.171 12.661 1.00 95.94 83 GLU A CA 1
ATOM 663 C C . GLU A 1 83 ? -8.469 -0.504 13.205 1.00 95.94 83 GLU A C 1
ATOM 665 O O . GLU A 1 83 ? -8.946 0.485 12.645 1.00 95.94 83 GLU A O 1
ATOM 670 N N . ASN A 1 84 ? -9.030 -1.024 14.298 1.00 94.31 84 ASN A N 1
ATOM 671 C CA . ASN A 1 84 ? -10.053 -0.308 15.060 1.00 94.31 84 ASN A CA 1
ATOM 672 C C . ASN A 1 84 ? -9.380 0.493 16.183 1.00 94.31 84 ASN A C 1
ATOM 674 O O . ASN A 1 84 ? -8.854 -0.086 17.129 1.00 94.31 84 ASN A O 1
ATOM 678 N N . LEU A 1 85 ? -9.427 1.822 16.096 1.00 92.44 85 LEU A N 1
ATOM 679 C CA . LEU A 1 85 ? -8.744 2.719 17.031 1.00 92.44 85 LEU A CA 1
ATOM 680 C C . LEU A 1 85 ? -9.404 2.771 18.418 1.00 92.44 85 LEU A C 1
ATOM 682 O O . LEU A 1 85 ? -8.755 3.150 19.394 1.00 92.44 85 LEU A O 1
ATOM 686 N N . ASP A 1 86 ? -10.672 2.370 18.519 1.00 89.12 86 ASP A N 1
ATOM 687 C CA . ASP A 1 86 ? -11.414 2.313 19.781 1.00 89.12 86 ASP A CA 1
ATOM 688 C C . ASP A 1 86 ? -11.267 0.952 20.487 1.00 89.12 86 ASP A C 1
ATOM 690 O O . ASP A 1 86 ? -11.504 0.836 21.693 1.00 89.12 86 ASP A O 1
ATOM 694 N N . ALA A 1 87 ? -10.863 -0.089 19.752 1.00 81.38 87 ALA A N 1
ATOM 695 C CA . ALA A 1 87 ? -10.689 -1.444 20.255 1.00 81.38 87 ALA A CA 1
ATOM 696 C C . ALA A 1 87 ? -9.207 -1.847 20.226 1.00 81.38 87 ALA A C 1
ATOM 698 O O . ALA A 1 87 ? -8.676 -2.270 19.203 1.00 81.38 87 ALA A O 1
ATOM 699 N N . ASN A 1 88 ? -8.542 -1.761 21.383 1.00 76.25 88 ASN A N 1
ATOM 700 C CA . ASN A 1 88 ? -7.127 -2.117 21.511 1.00 76.25 88 ASN A CA 1
ATOM 701 C C . ASN A 1 88 ? -6.819 -3.510 20.927 1.00 76.25 88 ASN A C 1
ATOM 703 O O . ASN A 1 88 ? -7.414 -4.505 21.344 1.00 76.25 88 ASN A O 1
ATOM 707 N N . HIS A 1 89 ? -5.802 -3.563 20.059 1.00 72.31 89 HIS A N 1
ATOM 708 C CA . HIS A 1 89 ? -5.181 -4.775 19.505 1.00 72.31 89 HIS A CA 1
ATOM 709 C C . HIS A 1 89 ? -5.995 -5.570 18.475 1.00 72.31 89 HIS A C 1
ATOM 711 O O . HIS A 1 89 ? -5.642 -6.717 18.203 1.00 72.31 89 HIS A O 1
ATOM 717 N N . PHE A 1 90 ? -7.039 -4.995 17.872 1.00 78.50 90 PHE A N 1
ATOM 718 C CA . PHE A 1 90 ? -7.723 -5.648 16.756 1.00 78.50 90 PHE A CA 1
ATOM 719 C C . PHE A 1 90 ? -7.360 -4.997 15.420 1.00 78.50 90 PHE A C 1
ATOM 721 O O . PHE A 1 90 ? -7.811 -3.890 15.112 1.00 78.50 90 PHE A O 1
ATOM 728 N N . PHE A 1 91 ? -6.564 -5.710 14.623 1.00 89.69 91 PHE A N 1
ATOM 729 C CA . PHE A 1 91 ? -6.213 -5.315 13.266 1.00 89.69 91 PHE A CA 1
ATOM 730 C C . PHE A 1 91 ? -6.357 -6.491 12.294 1.00 89.69 91 PHE A C 1
ATOM 732 O O . PHE A 1 91 ? -6.206 -7.657 12.665 1.00 89.69 91 PHE A O 1
ATOM 739 N N . LEU A 1 92 ? -6.675 -6.174 11.042 1.00 93.50 92 LEU A N 1
ATOM 740 C CA . LEU A 1 92 ? -6.706 -7.115 9.928 1.00 93.50 92 LEU A CA 1
ATOM 741 C C . LEU A 1 92 ? -5.693 -6.665 8.884 1.00 93.50 92 LEU A C 1
ATOM 743 O O . LEU A 1 92 ? -5.779 -5.548 8.382 1.00 93.50 92 LEU A O 1
ATOM 747 N N . GLU A 1 93 ? -4.774 -7.555 8.530 1.00 95.25 93 GLU A N 1
ATOM 748 C CA . GLU A 1 93 ? -3.786 -7.331 7.476 1.00 95.25 93 GLU A CA 1
ATOM 749 C C . GLU A 1 93 ? -4.153 -8.089 6.200 1.00 95.25 93 GLU A C 1
ATOM 751 O O . GLU A 1 93 ? -4.788 -9.148 6.228 1.00 95.25 93 GLU A O 1
ATOM 756 N N . GLY A 1 94 ? -3.695 -7.571 5.068 1.00 95.88 94 GLY A N 1
ATOM 757 C CA . GLY A 1 94 ? -3.728 -8.287 3.806 1.00 95.88 94 GLY A CA 1
ATOM 758 C C . GLY A 1 94 ? -2.921 -7.583 2.728 1.00 95.88 94 GLY A C 1
ATOM 759 O O . GLY A 1 94 ? -2.175 -6.639 2.987 1.00 95.88 94 GLY A O 1
ATOM 760 N N . ALA A 1 95 ? -3.076 -8.052 1.494 1.00 96.88 95 ALA A N 1
ATOM 761 C CA . ALA A 1 95 ? -2.401 -7.481 0.344 1.00 96.88 95 ALA A CA 1
ATOM 762 C C . ALA A 1 95 ? -3.305 -7.465 -0.889 1.00 96.88 95 ALA A C 1
ATOM 764 O O . ALA A 1 95 ? -4.182 -8.312 -1.061 1.00 96.88 95 ALA A O 1
ATOM 765 N N . THR A 1 96 ? -3.072 -6.496 -1.766 1.00 97.19 96 THR A N 1
ATOM 766 C CA . THR A 1 96 ? -3.742 -6.363 -3.060 1.00 97.19 96 THR A CA 1
ATOM 767 C C . THR A 1 96 ? -2.721 -6.009 -4.139 1.00 97.19 96 THR A C 1
ATOM 769 O O . THR A 1 96 ? -1.590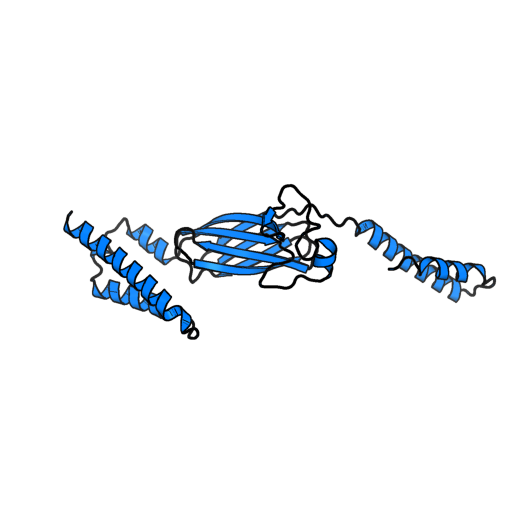 -5.618 -3.850 1.00 97.19 96 THR A O 1
ATOM 772 N N . GLN A 1 97 ? -3.092 -6.167 -5.407 1.00 97.12 97 GLN A N 1
ATOM 773 C CA . GLN A 1 97 ? -2.169 -6.014 -6.531 1.00 97.12 97 GLN A CA 1
ATOM 774 C C . GLN A 1 97 ? -2.532 -4.820 -7.412 1.00 97.12 97 GLN A C 1
ATOM 776 O O . GLN A 1 97 ? -3.691 -4.642 -7.791 1.00 97.12 97 GLN A O 1
ATOM 781 N N . VAL A 1 98 ? -1.517 -4.060 -7.822 1.00 97.94 98 VAL A N 1
ATOM 782 C CA . VAL A 1 98 ? -1.659 -2.955 -8.773 1.00 97.94 98 VAL A CA 1
ATOM 783 C C . VAL A 1 98 ? -1.948 -3.486 -10.177 1.00 97.94 98 VAL A C 1
ATOM 785 O O . VAL A 1 98 ? -1.252 -4.368 -10.689 1.00 97.94 98 VAL A O 1
ATOM 788 N N . ARG A 1 99 ? -2.987 -2.937 -10.811 1.00 97.44 99 ARG A N 1
ATOM 789 C CA . ARG A 1 99 ? -3.399 -3.223 -12.190 1.00 97.44 99 ARG A CA 1
ATOM 790 C C . ARG A 1 99 ? -3.820 -1.941 -12.893 1.00 97.44 99 ARG A C 1
ATOM 792 O O . ARG A 1 99 ? -4.794 -1.306 -12.494 1.00 97.44 99 ARG A O 1
ATOM 799 N N . ASN A 1 100 ? -3.142 -1.604 -13.982 1.00 95.69 100 ASN A N 1
ATOM 800 C CA . ASN A 1 100 ? -3.303 -0.363 -14.732 1.00 95.69 100 ASN A CA 1
ATOM 801 C C . ASN A 1 100 ? -3.254 0.884 -13.829 1.00 95.69 100 ASN A C 1
ATOM 803 O O . ASN A 1 100 ? -4.135 1.743 -13.915 1.00 95.69 100 ASN A O 1
ATOM 807 N N . GLY A 1 101 ? -2.265 0.945 -12.930 1.00 96.38 101 GLY A N 1
ATOM 808 C CA . GLY A 1 101 ? -2.082 2.063 -11.993 1.00 96.38 101 GLY A CA 1
ATOM 809 C C . GLY A 1 101 ? -3.177 2.191 -10.928 1.00 96.38 101 GLY A C 1
ATOM 810 O O . GLY A 1 101 ? -3.410 3.276 -10.399 1.00 96.38 101 GLY A O 1
ATOM 811 N N . LYS A 1 102 ? -3.911 1.108 -10.644 1.00 98.56 102 LYS A N 1
ATOM 812 C CA . LYS A 1 102 ? -5.013 1.085 -9.672 1.00 98.56 102 LYS A CA 1
ATOM 813 C C . LYS A 1 102 ? -4.958 -0.146 -8.789 1.00 98.56 102 LYS A C 1
ATOM 815 O O . LYS A 1 102 ? -4.514 -1.201 -9.232 1.00 98.56 102 LYS A O 1
ATOM 820 N N . PHE A 1 103 ? -5.483 -0.029 -7.579 1.00 98.31 103 PHE A N 1
ATOM 821 C CA . PHE A 1 103 ? -5.733 -1.153 -6.680 1.00 98.31 103 PHE A CA 1
ATOM 822 C C . PHE A 1 103 ? -7.120 -1.025 -6.049 1.00 98.31 103 PHE A C 1
ATOM 824 O O . PHE A 1 103 ? -7.673 0.075 -5.952 1.00 98.31 103 PHE A O 1
ATOM 831 N N . GLN A 1 104 ? -7.703 -2.155 -5.659 1.00 98.44 104 GLN A N 1
ATOM 832 C CA . GLN A 1 104 ? -9.011 -2.213 -5.018 1.00 98.44 104 GLN A CA 1
ATOM 833 C C . GLN A 1 104 ? -9.132 -3.504 -4.219 1.00 98.44 104 GLN A C 1
ATOM 835 O O . GLN A 1 104 ? -8.760 -4.558 -4.724 1.00 98.44 104 GLN A O 1
ATOM 840 N N . GLU A 1 105 ? -9.740 -3.417 -3.040 1.00 98.25 105 GLU A N 1
ATOM 841 C CA . GLU A 1 105 ? -10.036 -4.576 -2.205 1.00 98.25 105 GLU A CA 1
ATOM 842 C C . GLU A 1 105 ? -11.402 -4.443 -1.519 1.00 98.25 105 GLU A C 1
ATOM 844 O O . GLU A 1 105 ? -11.939 -3.337 -1.361 1.00 98.25 105 GLU A O 1
ATOM 849 N N . VAL A 1 106 ? -11.975 -5.586 -1.131 1.00 98.31 106 VAL A N 1
ATOM 850 C CA . VAL A 1 106 ? -13.196 -5.660 -0.322 1.00 98.31 106 VAL A CA 1
ATOM 851 C C . VAL A 1 106 ? -12.935 -6.544 0.889 1.00 98.31 106 VAL A C 1
ATOM 853 O O . VAL A 1 106 ? -12.665 -7.732 0.743 1.00 98.31 106 VAL A O 1
ATOM 856 N N . VAL A 1 107 ? -13.075 -5.970 2.080 1.00 97.31 107 VAL A N 1
ATOM 857 C CA . VAL A 1 107 ? -12.874 -6.657 3.358 1.00 97.31 107 VAL A CA 1
ATOM 858 C C . VAL A 1 107 ? -14.193 -6.705 4.122 1.00 97.31 107 VAL A C 1
ATOM 860 O O . VAL A 1 107 ? -14.930 -5.720 4.169 1.00 97.31 107 VAL A O 1
ATOM 863 N N . TYR A 1 108 ? -14.494 -7.858 4.713 1.00 95.75 108 TYR A N 1
ATOM 864 C CA . TYR A 1 108 ? -15.668 -8.049 5.561 1.00 95.75 108 TYR A CA 1
ATOM 865 C C . TYR A 1 108 ? -15.317 -7.728 7.018 1.00 95.75 108 TYR A C 1
ATOM 867 O O . TYR A 1 108 ? -14.329 -8.224 7.553 1.00 95.75 108 TYR A O 1
ATOM 875 N N . LEU A 1 109 ? -16.136 -6.890 7.648 1.00 93.56 109 LEU A N 1
ATOM 876 C CA . LEU A 1 109 ? -15.969 -6.346 8.994 1.00 93.56 109 LEU A CA 1
ATOM 877 C C . LEU A 1 109 ? -16.836 -7.075 10.039 1.00 93.56 109 LEU A C 1
ATOM 879 O O . LEU A 1 109 ? -17.131 -6.507 11.088 1.00 93.56 109 LEU A O 1
ATOM 883 N N . GLU A 1 110 ? -17.252 -8.318 9.769 1.00 87.12 110 GLU A N 1
ATOM 884 C CA . GLU A 1 110 ? -18.155 -9.115 10.629 1.00 87.12 110 GLU A CA 1
ATOM 885 C C . GLU A 1 110 ? -17.646 -9.235 12.081 1.00 87.12 110 GLU A C 1
ATOM 887 O O . GLU A 1 110 ? -18.432 -9.299 13.023 1.00 87.12 110 GLU A O 1
ATOM 892 N N . ASN A 1 111 ? -16.324 -9.184 12.273 1.00 85.62 111 ASN A N 1
ATOM 893 C CA . ASN A 1 111 ? -15.676 -9.316 13.582 1.00 85.62 111 ASN A CA 1
ATOM 894 C C . ASN A 1 111 ? -15.179 -7.986 14.168 1.00 85.62 111 ASN A C 1
ATOM 896 O O . ASN A 1 111 ? -14.570 -7.977 15.236 1.00 85.62 111 ASN A O 1
ATOM 900 N N . PHE A 1 112 ? -15.416 -6.864 13.486 1.00 89.88 112 PHE A N 1
ATOM 901 C CA . PHE A 1 112 ? -15.038 -5.545 13.984 1.00 89.88 112 PHE A CA 1
ATOM 902 C C . PHE A 1 112 ? -16.127 -4.991 14.909 1.00 89.88 112 PHE A C 1
ATOM 904 O O . PHE A 1 112 ? -17.320 -5.060 14.616 1.00 89.88 112 PHE A O 1
ATOM 911 N N . LEU A 1 113 ? -15.712 -4.377 16.018 1.00 90.19 113 LEU A N 1
ATOM 912 C CA . LEU A 1 113 ? -16.608 -3.582 16.857 1.00 90.19 113 LEU A CA 1
ATOM 913 C C . LEU A 1 113 ? -16.938 -2.245 16.177 1.00 90.19 113 LEU A C 1
ATOM 915 O O . LEU A 1 113 ? -16.168 -1.756 15.349 1.00 90.19 113 LEU A O 1
ATOM 919 N N . SER A 1 114 ? -18.067 -1.630 16.546 1.00 91.38 114 SER A N 1
ATOM 920 C CA . SER A 1 114 ? -18.346 -0.240 16.164 1.00 91.38 114 SER A CA 1
ATOM 921 C C . SER A 1 114 ? -17.241 0.680 16.685 1.00 91.38 114 SER A C 1
ATOM 923 O O . SER A 1 114 ? -16.772 0.491 17.805 1.00 91.38 114 SER A O 1
ATOM 925 N N . GLY A 1 115 ? -16.870 1.687 15.903 1.00 92.44 115 GLY A N 1
ATOM 926 C CA . GLY A 1 115 ? -15.829 2.636 16.279 1.00 92.44 115 GLY A CA 1
ATOM 927 C C . GLY A 1 115 ? -15.156 3.296 15.086 1.00 92.44 115 GLY A C 1
ATOM 928 O O . GLY A 1 115 ? -15.588 3.154 13.936 1.00 92.44 115 GLY A O 1
ATOM 929 N N . GLU A 1 116 ? -14.095 4.033 15.373 1.00 95.50 116 GLU A N 1
ATOM 930 C CA . GLU A 1 116 ? -13.220 4.627 14.377 1.00 95.50 116 GLU A CA 1
ATOM 931 C C . GLU A 1 116 ? -12.273 3.563 13.793 1.00 95.50 116 GLU A C 1
ATOM 933 O O . GLU A 1 116 ? -11.480 2.946 14.500 1.00 95.50 116 GLU A O 1
ATOM 938 N N . ILE A 1 117 ? -12.367 3.332 12.483 1.00 96.38 117 ILE A N 1
ATOM 939 C CA . ILE A 1 117 ? -11.503 2.417 11.734 1.00 96.38 117 ILE A CA 1
ATOM 940 C C . ILE A 1 117 ? -10.459 3.215 10.963 1.00 96.38 117 ILE A C 1
ATOM 942 O O . ILE A 1 117 ? -10.786 4.161 10.242 1.00 96.38 117 ILE A O 1
ATOM 946 N N . HIS A 1 118 ? -9.214 2.772 11.055 1.00 97.38 118 HIS A N 1
ATOM 947 C CA . HIS A 1 118 ? -8.074 3.277 10.318 1.00 97.38 118 HIS A CA 1
ATOM 948 C C . HIS A 1 118 ? -7.696 2.289 9.210 1.00 97.38 118 HIS A C 1
ATOM 950 O O . HIS A 1 118 ? -7.338 1.147 9.480 1.00 97.38 118 HIS A O 1
ATOM 956 N N . VAL A 1 119 ? -7.813 2.722 7.953 1.00 98.31 119 VAL A N 1
ATOM 957 C CA . VAL A 1 119 ? -7.392 1.953 6.775 1.00 98.31 119 VAL A CA 1
ATOM 958 C C . VAL A 1 119 ? -6.041 2.487 6.333 1.00 98.31 119 VAL A C 1
ATOM 960 O O . VAL A 1 119 ? -5.962 3.599 5.810 1.00 98.31 119 VAL A O 1
ATOM 963 N N . TRP A 1 120 ? -4.992 1.704 6.536 1.00 98.06 120 TRP A N 1
ATOM 964 C CA . TRP A 1 120 ? -3.626 2.020 6.140 1.00 98.06 120 TRP A CA 1
ATOM 965 C C . TRP A 1 120 ? -3.243 1.174 4.929 1.00 98.06 120 TRP A C 1
ATOM 967 O O . TRP A 1 120 ? -3.522 -0.022 4.887 1.00 98.06 120 TRP A O 1
ATOM 977 N N . VAL A 1 121 ? -2.623 1.789 3.923 1.00 97.88 121 VAL A N 1
ATOM 978 C CA . VAL A 1 121 ? -2.056 1.074 2.773 1.00 97.88 121 VAL A CA 1
ATOM 979 C C . VAL A 1 121 ? -0.602 1.468 2.602 1.00 97.88 121 VAL A C 1
ATOM 981 O O . VAL A 1 121 ? -0.242 2.639 2.744 1.00 97.88 121 VAL A O 1
ATOM 984 N N . VAL A 1 122 ? 0.234 0.491 2.274 1.00 97.56 122 VAL A N 1
ATOM 985 C CA . VAL A 1 122 ? 1.678 0.673 2.174 1.00 97.56 122 VAL A CA 1
ATOM 986 C C . VAL A 1 122 ? 2.255 -0.117 1.010 1.00 97.56 122 VAL A C 1
ATOM 988 O O . VAL A 1 122 ? 1.933 -1.282 0.776 1.00 97.56 122 VAL A O 1
ATOM 991 N N . PHE A 1 123 ? 3.160 0.527 0.283 1.00 97.75 123 PHE A N 1
ATOM 992 C CA . PHE A 1 123 ? 4.070 -0.131 -0.633 1.00 97.75 123 PHE A CA 1
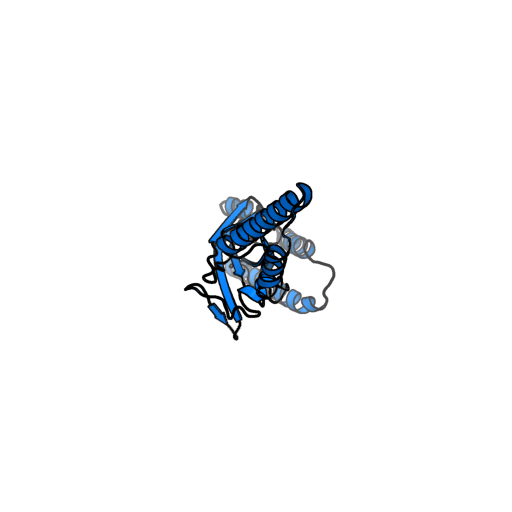ATOM 993 C C . PHE A 1 123 ? 5.460 -0.204 -0.000 1.00 97.75 123 PHE A C 1
ATOM 995 O O . PHE A 1 123 ? 6.097 0.820 0.254 1.00 97.75 123 PHE A O 1
ATOM 1002 N N . SER A 1 124 ? 5.934 -1.428 0.221 1.00 97.06 124 SER A N 1
ATOM 1003 C CA . SER A 1 124 ? 7.306 -1.732 0.620 1.00 97.06 124 SER A CA 1
ATOM 1004 C C . SER A 1 124 ? 7.819 -2.887 -0.239 1.00 97.06 124 SER A C 1
ATOM 1006 O O . SER A 1 124 ? 7.152 -3.927 -0.307 1.00 97.06 124 SER A O 1
ATOM 1008 N N . PRO A 1 125 ? 8.988 -2.749 -0.889 1.00 94.94 125 PRO A N 1
ATOM 1009 C CA . PRO A 1 125 ? 9.588 -3.868 -1.600 1.00 94.94 125 PRO A CA 1
ATOM 1010 C C . PRO A 1 125 ? 9.971 -5.058 -0.704 1.00 94.94 125 PRO A C 1
ATOM 1012 O O . PRO A 1 125 ? 9.946 -6.194 -1.167 1.00 94.94 125 PRO A O 1
ATOM 1015 N N . ASP A 1 126 ? 10.270 -4.790 0.572 1.00 92.56 126 ASP A N 1
ATOM 1016 C CA . ASP A 1 126 ? 10.660 -5.765 1.609 1.00 92.56 126 ASP A CA 1
ATOM 1017 C C . ASP A 1 126 ? 9.489 -6.007 2.583 1.00 92.56 126 ASP A C 1
ATOM 1019 O O . ASP A 1 126 ? 9.655 -5.968 3.803 1.00 92.56 126 ASP A O 1
ATOM 1023 N N . TYR A 1 127 ? 8.257 -6.118 2.069 1.00 82.56 127 TYR A N 1
ATOM 1024 C CA . TYR A 1 127 ? 7.093 -6.380 2.920 1.00 82.56 127 TYR A CA 1
ATOM 1025 C C . TYR A 1 127 ? 7.106 -7.828 3.435 1.00 82.56 127 TYR A C 1
ATOM 1027 O O . TYR A 1 127 ? 7.334 -8.770 2.684 1.00 82.56 127 TYR A O 1
ATOM 1035 N N . TYR A 1 128 ? 6.859 -8.004 4.735 1.00 68.19 128 TYR A N 1
ATOM 1036 C CA . TYR A 1 128 ? 7.173 -9.231 5.478 1.00 68.19 128 TYR A CA 1
ATOM 1037 C C . TYR A 1 128 ? 6.383 -10.481 5.044 1.00 68.19 128 TYR A C 1
ATOM 1039 O O . TYR A 1 128 ? 6.894 -11.593 5.175 1.00 68.19 128 TYR A O 1
ATOM 1047 N N . ASN A 1 129 ? 5.162 -10.315 4.525 1.00 77.75 129 ASN A N 1
ATOM 1048 C CA . ASN A 1 129 ? 4.258 -11.441 4.261 1.00 77.75 129 ASN A CA 1
ATOM 1049 C C . ASN A 1 129 ? 4.248 -11.923 2.800 1.00 77.75 129 ASN A C 1
ATOM 1051 O O . ASN A 1 129 ? 3.852 -13.060 2.559 1.00 77.75 129 ASN A O 1
ATOM 1055 N N . ASP A 1 130 ? 4.714 -11.113 1.841 1.00 84.06 130 ASP A N 1
ATOM 1056 C CA . ASP A 1 130 ? 4.649 -11.428 0.409 1.00 84.06 130 ASP A CA 1
ATOM 1057 C C . ASP A 1 130 ? 5.916 -10.988 -0.332 1.00 84.06 130 ASP A C 1
ATOM 1059 O O . ASP A 1 130 ? 6.368 -9.849 -0.217 1.00 84.06 130 ASP A O 1
ATOM 1063 N N . GLU A 1 131 ? 6.468 -11.880 -1.158 1.00 92.56 131 GLU A N 1
ATOM 1064 C CA . GLU A 1 131 ? 7.605 -11.553 -2.022 1.00 92.56 131 GLU A CA 1
ATOM 1065 C C . GLU A 1 131 ? 7.131 -10.763 -3.252 1.00 92.56 131 GLU A C 1
ATOM 1067 O O . GLU A 1 131 ? 6.275 -11.213 -4.021 1.00 92.56 131 GLU A O 1
ATOM 1072 N N . GLN A 1 132 ? 7.713 -9.583 -3.466 1.00 96.12 132 GLN A N 1
ATOM 1073 C CA . GLN A 1 132 ? 7.413 -8.766 -4.638 1.00 96.12 132 GLN A CA 1
ATOM 1074 C C . GLN A 1 132 ? 7.907 -9.431 -5.933 1.00 96.12 132 GLN A C 1
ATOM 1076 O O . GLN A 1 132 ? 8.954 -10.083 -5.952 1.00 96.12 132 GLN A O 1
ATOM 1081 N N . PRO A 1 133 ? 7.223 -9.214 -7.071 1.00 95.62 133 PRO A N 1
ATOM 1082 C CA . PRO A 1 133 ? 7.730 -9.650 -8.365 1.00 95.62 133 PRO A CA 1
ATOM 1083 C C . PRO A 1 133 ? 9.129 -9.091 -8.657 1.00 95.62 133 PRO A C 1
ATOM 1085 O O . PRO A 1 133 ? 9.410 -7.926 -8.388 1.00 95.62 133 PRO A O 1
ATOM 1088 N N . LEU A 1 134 ? 9.982 -9.880 -9.321 1.00 94.62 134 LEU A N 1
ATOM 1089 C CA . LEU A 1 134 ? 11.353 -9.462 -9.657 1.00 94.62 134 LEU A CA 1
ATOM 1090 C C . LEU A 1 134 ? 11.419 -8.122 -10.401 1.00 94.62 134 LEU A C 1
ATOM 1092 O O . LEU A 1 134 ? 12.318 -7.335 -10.151 1.00 94.62 134 LEU A O 1
ATOM 1096 N N . VAL A 1 135 ? 10.449 -7.834 -11.273 1.00 92.56 135 VAL A N 1
ATOM 1097 C CA . VAL A 1 135 ? 10.385 -6.552 -11.995 1.00 92.56 135 VAL A CA 1
ATOM 1098 C C . VAL A 1 135 ? 10.190 -5.353 -11.055 1.00 92.56 135 VAL A C 1
ATOM 1100 O O . VAL A 1 135 ? 10.731 -4.282 -11.309 1.00 92.56 135 VAL A O 1
ATOM 1103 N N . VAL A 1 136 ? 9.467 -5.540 -9.948 1.00 95.31 136 VAL A N 1
ATOM 1104 C CA . VAL A 1 136 ? 9.243 -4.524 -8.909 1.00 95.31 136 VAL A CA 1
ATOM 1105 C C . VAL A 1 136 ? 10.526 -4.322 -8.107 1.00 95.31 136 VAL A C 1
ATOM 1107 O O . VAL A 1 136 ? 10.949 -3.187 -7.901 1.00 95.31 136 VAL A O 1
ATOM 1110 N N . ILE A 1 137 ? 11.189 -5.418 -7.725 1.00 96.12 137 ILE A N 1
ATOM 1111 C CA . ILE A 1 137 ? 12.479 -5.391 -7.019 1.00 96.12 137 ILE A CA 1
ATOM 1112 C C . ILE A 1 137 ? 13.564 -4.724 -7.875 1.00 96.12 137 ILE A C 1
ATOM 1114 O O . ILE A 1 137 ? 14.301 -3.876 -7.380 1.00 96.12 137 ILE A O 1
ATOM 1118 N N . ASP A 1 138 ? 13.651 -5.060 -9.163 1.00 94.00 138 ASP A N 1
ATOM 1119 C CA . ASP A 1 138 ? 14.622 -4.474 -10.092 1.00 94.00 138 ASP A CA 1
ATOM 1120 C C . ASP A 1 138 ? 14.422 -2.956 -10.245 1.00 94.00 138 ASP A C 1
ATOM 1122 O O . ASP A 1 138 ? 15.392 -2.215 -10.426 1.00 94.00 138 ASP A O 1
ATOM 1126 N N . GLN A 1 139 ? 13.172 -2.487 -10.174 1.00 94.69 139 GLN A N 1
ATOM 1127 C CA . GLN A 1 139 ? 12.838 -1.076 -10.350 1.00 94.69 139 GLN A CA 1
ATOM 1128 C C . GLN A 1 139 ? 13.024 -0.244 -9.077 1.00 94.69 139 GLN A C 1
ATOM 1130 O O . GLN A 1 139 ? 13.565 0.862 -9.154 1.00 94.69 139 GLN A O 1
ATOM 1135 N N . TYR A 1 140 ? 12.582 -0.759 -7.927 1.00 96.31 140 TYR A N 1
ATOM 1136 C CA . TYR A 1 140 ? 12.519 -0.005 -6.668 1.00 96.31 140 TYR A CA 1
ATOM 1137 C C . TYR A 1 140 ? 13.586 -0.412 -5.645 1.00 96.31 140 TYR A C 1
ATOM 1139 O O . TYR A 1 140 ? 13.757 0.263 -4.630 1.00 96.31 140 TYR A O 1
ATOM 1147 N N . GLY A 1 141 ? 14.360 -1.458 -5.933 1.00 96.69 141 GLY A N 1
ATOM 1148 C CA . GLY A 1 141 ? 15.327 -2.038 -5.010 1.00 96.69 141 GLY A CA 1
ATOM 1149 C C . GLY A 1 141 ? 14.671 -3.036 -4.059 1.00 96.69 141 GLY A C 1
ATOM 1150 O O . GLY A 1 141 ? 13.484 -2.936 -3.752 1.00 96.69 141 GLY A O 1
ATOM 1151 N N . ALA A 1 142 ? 15.447 -4.004 -3.570 1.00 96.06 142 ALA A N 1
ATOM 1152 C CA . ALA A 1 142 ? 14.926 -5.067 -2.705 1.00 96.06 142 ALA A CA 1
ATOM 1153 C C . ALA A 1 142 ? 14.408 -4.538 -1.361 1.00 96.06 142 ALA A C 1
ATOM 1155 O O . ALA A 1 142 ? 13.586 -5.184 -0.728 1.00 96.06 142 ALA A O 1
ATOM 1156 N N . ARG A 1 143 ? 14.885 -3.365 -0.932 1.00 96.69 143 ARG A N 1
ATOM 1157 C CA . ARG A 1 143 ? 14.505 -2.699 0.319 1.00 96.69 143 ARG A CA 1
ATOM 1158 C C . ARG A 1 143 ? 13.955 -1.298 0.094 1.00 96.69 143 ARG A C 1
ATOM 1160 O O . ARG A 1 143 ? 13.929 -0.495 1.023 1.00 96.69 143 ARG A O 1
ATOM 1167 N N . GLY A 1 144 ? 13.557 -0.988 -1.138 1.00 97.25 144 GLY A N 1
ATOM 1168 C CA . GLY A 1 144 ? 13.112 0.351 -1.507 1.00 97.25 144 GLY A CA 1
ATOM 1169 C C . GLY A 1 144 ? 14.244 1.364 -1.666 1.00 97.25 144 GLY A C 1
ATOM 1170 O O . GLY A 1 144 ? 13.978 2.558 -1.707 1.00 97.25 144 GLY A O 1
ATOM 1171 N N . GLU A 1 145 ? 15.506 0.940 -1.767 1.00 97.31 145 GLU A N 1
ATOM 1172 C CA . GLU A 1 145 ? 16.654 1.850 -1.868 1.00 97.31 145 GLU A CA 1
ATOM 1173 C C . GLU A 1 145 ? 16.676 2.708 -3.146 1.00 97.31 145 GLU A C 1
ATOM 1175 O O . GLU A 1 145 ? 17.475 3.643 -3.235 1.00 97.31 145 GLU A O 1
ATOM 1180 N N . LEU A 1 146 ? 15.828 2.391 -4.133 1.00 96.94 146 LEU A N 1
ATOM 1181 C CA . LEU A 1 146 ? 15.629 3.185 -5.349 1.00 96.94 146 LEU A CA 1
ATOM 1182 C C . LEU A 1 146 ? 14.311 3.974 -5.334 1.00 96.94 146 LEU A C 1
ATOM 1184 O O . LEU A 1 146 ? 13.976 4.577 -6.350 1.00 96.94 146 LEU A O 1
ATOM 1188 N N . LEU A 1 147 ? 13.557 3.964 -4.231 1.00 97.25 147 LEU A N 1
ATOM 1189 C CA . LEU A 1 147 ? 12.394 4.832 -4.068 1.00 97.25 147 LEU A CA 1
ATOM 1190 C C . LEU A 1 147 ? 12.839 6.290 -3.944 1.00 97.25 147 LEU A C 1
ATOM 1192 O O . LEU A 1 147 ? 13.784 6.622 -3.228 1.00 97.25 147 LEU A O 1
ATOM 1196 N N . GLU A 1 148 ? 12.122 7.165 -4.632 1.00 95.75 148 GLU A N 1
ATOM 1197 C CA . GLU A 1 148 ? 12.321 8.608 -4.626 1.00 95.75 148 GLU A CA 1
ATOM 1198 C C . GLU A 1 148 ? 10.994 9.290 -4.254 1.00 95.75 148 GLU A C 1
ATOM 1200 O O . GLU A 1 148 ? 9.941 8.653 -4.242 1.00 95.75 148 GLU A O 1
ATOM 1205 N N . GLY A 1 149 ? 11.036 10.582 -3.927 1.00 93.12 149 GLY A N 1
ATOM 1206 C CA . GLY A 1 149 ? 9.836 11.363 -3.619 1.00 93.12 149 GLY A CA 1
ATOM 1207 C C . GLY A 1 149 ? 9.710 11.829 -2.175 1.00 93.12 149 GLY A C 1
ATOM 1208 O O . GLY A 1 149 ? 10.315 11.280 -1.255 1.00 93.12 149 GLY A O 1
ATOM 1209 N N . ASP A 1 150 ? 8.879 12.851 -1.981 1.00 93.81 150 ASP A N 1
ATOM 1210 C CA . ASP A 1 150 ? 8.678 13.493 -0.675 1.00 93.81 150 ASP A CA 1
ATOM 1211 C C . ASP A 1 150 ? 7.914 12.599 0.318 1.00 93.81 150 ASP A C 1
ATOM 1213 O O . ASP A 1 150 ? 8.017 12.786 1.530 1.00 93.81 150 ASP A O 1
ATOM 1217 N N . ASN A 1 151 ? 7.168 11.611 -0.186 1.00 92.69 151 ASN A N 1
ATOM 1218 C CA . ASN A 1 151 ? 6.373 10.685 0.624 1.00 92.69 151 ASN A CA 1
ATOM 1219 C C . ASN A 1 151 ? 7.146 9.424 1.046 1.00 92.69 151 ASN A C 1
ATOM 1221 O O . ASN A 1 151 ? 6.590 8.573 1.740 1.00 92.69 151 ASN A O 1
ATOM 1225 N N . VAL A 1 152 ? 8.416 9.284 0.647 1.00 96.81 152 VAL A N 1
ATOM 1226 C CA . VAL A 1 152 ? 9.238 8.127 1.019 1.00 96.81 152 VAL A CA 1
ATOM 1227 C C . VAL A 1 152 ? 9.653 8.224 2.479 1.00 96.81 152 VAL A C 1
ATOM 1229 O O . VAL A 1 152 ? 10.347 9.150 2.906 1.00 96.81 152 VAL A O 1
ATOM 1232 N N . LYS A 1 153 ? 9.271 7.213 3.253 1.00 97.31 153 LYS A N 1
ATOM 1233 C CA . LYS A 1 153 ? 9.679 7.025 4.645 1.00 97.31 153 LYS A CA 1
ATOM 1234 C C . LYS A 1 153 ? 10.747 5.945 4.718 1.00 97.31 153 LYS A C 1
ATOM 1236 O O . LYS A 1 153 ? 10.847 5.092 3.844 1.00 97.31 153 LYS A O 1
ATOM 1241 N N . THR A 1 154 ? 11.584 5.991 5.752 1.00 96.38 154 THR A N 1
ATOM 1242 C CA . THR A 1 154 ? 12.620 4.974 5.984 1.00 96.38 154 THR A CA 1
ATOM 1243 C C . THR A 1 154 ? 12.618 4.536 7.441 1.00 96.38 154 THR A C 1
ATOM 1245 O O . THR A 1 154 ? 12.733 5.368 8.341 1.00 96.38 154 THR A O 1
ATOM 1248 N N . TYR A 1 155 ? 12.533 3.227 7.670 1.00 94.12 155 TYR A N 1
ATOM 1249 C CA . TYR A 1 155 ? 12.617 2.597 8.985 1.00 94.12 155 TYR A CA 1
ATOM 1250 C C . TYR A 1 155 ? 13.494 1.347 8.896 1.00 94.12 155 TYR A C 1
ATOM 1252 O O . TYR A 1 155 ? 13.340 0.551 7.982 1.00 94.12 155 TYR A O 1
ATOM 1260 N N . ASP A 1 156 ? 14.462 1.204 9.802 1.00 93.75 156 ASP A N 1
ATOM 1261 C CA . ASP A 1 156 ? 15.430 0.091 9.815 1.00 93.75 156 ASP A CA 1
ATOM 1262 C C . ASP A 1 156 ? 16.036 -0.268 8.435 1.00 93.75 156 ASP A C 1
ATOM 1264 O O . ASP A 1 156 ? 16.192 -1.429 8.064 1.00 93.75 156 ASP A O 1
ATOM 1268 N N . LYS A 1 157 ? 16.410 0.763 7.657 1.00 93.44 157 LYS A N 1
ATOM 1269 C CA . LYS A 1 157 ? 16.971 0.651 6.290 1.00 93.44 157 LYS A CA 1
ATOM 1270 C C . LYS A 1 157 ? 16.011 0.084 5.234 1.00 93.44 157 LYS A C 1
ATOM 1272 O O . LYS A 1 157 ? 16.474 -0.270 4.152 1.00 93.44 157 LYS A O 1
ATOM 1277 N N . ILE A 1 158 ? 14.723 0.011 5.539 1.00 94.94 158 ILE A N 1
ATOM 1278 C CA . ILE A 1 158 ? 13.655 -0.287 4.590 1.00 94.94 158 ILE A CA 1
ATOM 1279 C C . ILE A 1 158 ? 12.970 1.031 4.255 1.00 94.94 158 ILE A C 1
ATOM 1281 O O . ILE A 1 158 ? 12.572 1.778 5.155 1.00 94.94 158 ILE A O 1
ATOM 1285 N N . SER A 1 159 ? 12.862 1.325 2.966 1.00 97.25 159 SER A N 1
ATOM 1286 C CA . SER A 1 159 ? 12.139 2.482 2.457 1.00 97.25 159 SER A CA 1
ATOM 1287 C C . SER A 1 159 ? 10.770 2.053 1.937 1.00 97.25 159 SER A C 1
ATOM 1289 O O . SER A 1 159 ? 10.643 1.028 1.269 1.00 97.25 159 SER A O 1
ATOM 1291 N N . TYR A 1 160 ? 9.745 2.833 2.262 1.00 97.44 160 TYR A N 1
ATOM 1292 C CA . TYR A 1 160 ? 8.355 2.543 1.920 1.00 97.44 160 TYR A CA 1
ATOM 1293 C C . TYR A 1 160 ? 7.571 3.835 1.681 1.00 97.44 160 TYR A C 1
ATOM 1295 O O . TYR A 1 160 ? 7.996 4.919 2.088 1.00 97.44 160 TYR A O 1
ATOM 1303 N N . VAL A 1 161 ? 6.418 3.708 1.028 1.00 97.62 161 VAL A N 1
ATOM 1304 C CA . VAL A 1 161 ? 5.450 4.794 0.827 1.00 97.62 161 VAL A CA 1
ATOM 1305 C C . VAL A 1 161 ? 4.097 4.323 1.320 1.00 97.62 161 VAL A C 1
ATOM 1307 O O . VAL A 1 161 ? 3.674 3.216 0.996 1.00 97.62 161 VAL A O 1
ATOM 1310 N N . ASP A 1 162 ? 3.424 5.149 2.106 1.00 97.50 162 ASP A N 1
ATOM 1311 C CA . ASP A 1 162 ? 2.148 4.816 2.715 1.00 97.50 162 ASP A CA 1
ATOM 1312 C C . ASP A 1 162 ? 1.148 5.973 2.647 1.00 97.50 162 ASP A C 1
ATOM 1314 O O . ASP A 1 162 ? 1.487 7.140 2.445 1.00 97.50 162 ASP A O 1
ATOM 1318 N N . THR A 1 163 ? -0.120 5.631 2.825 1.00 97.75 163 THR A N 1
ATOM 1319 C CA . THR A 1 163 ? -1.202 6.589 3.034 1.00 97.75 163 THR A CA 1
ATOM 1320 C C . THR A 1 163 ? -2.285 5.931 3.877 1.00 97.75 163 THR A C 1
ATOM 1322 O O . THR A 1 163 ? -2.307 4.709 4.039 1.00 97.75 163 THR A O 1
ATOM 1325 N N . TYR A 1 164 ? -3.176 6.730 4.446 1.00 98.06 164 TYR A N 1
ATOM 1326 C CA . TYR A 1 164 ? -4.245 6.214 5.282 1.00 98.06 164 TYR A CA 1
ATOM 1327 C C . TYR A 1 164 ? -5.518 7.038 5.178 1.00 98.06 164 TYR A C 1
ATOM 1329 O O . TYR A 1 164 ? -5.511 8.204 4.776 1.00 98.06 164 TYR A O 1
ATOM 1337 N N . GLN A 1 165 ? -6.625 6.415 5.568 1.00 98.38 165 GLN A N 1
ATOM 1338 C CA . GLN A 1 165 ? -7.912 7.066 5.712 1.00 98.38 165 GLN A CA 1
ATOM 1339 C C . GLN A 1 165 ? -8.649 6.513 6.926 1.00 98.38 165 GLN A C 1
ATOM 1341 O O . GLN A 1 165 ? -8.714 5.306 7.140 1.00 98.38 165 GLN A O 1
ATOM 1346 N N . THR A 1 166 ? -9.268 7.417 7.675 1.00 97.94 166 THR A N 1
ATOM 1347 C CA . THR A 1 166 ? -10.093 7.082 8.831 1.00 97.94 166 THR A CA 1
ATOM 1348 C C . THR A 1 166 ? -11.578 7.136 8.475 1.00 97.94 166 THR A C 1
ATOM 1350 O O . THR A 1 166 ? -12.022 8.010 7.721 1.00 97.94 166 THR A O 1
ATOM 1353 N N . LEU A 1 167 ? -12.355 6.191 9.001 1.00 97.06 167 LEU A N 1
ATOM 1354 C CA . LEU A 1 167 ? -13.788 6.029 8.766 1.00 97.06 167 LEU A CA 1
ATOM 1355 C C . LEU A 1 167 ? -14.499 5.691 10.079 1.00 97.06 167 LEU A C 1
ATOM 1357 O O . LEU A 1 167 ? -13.925 5.061 10.953 1.00 97.06 167 LEU A O 1
ATOM 1361 N N . ASN A 1 168 ? -15.779 6.043 10.195 1.00 95.94 168 ASN A N 1
ATOM 1362 C CA . ASN A 1 168 ? -16.612 5.581 11.306 1.00 95.94 168 ASN A CA 1
ATOM 1363 C C . ASN A 1 168 ? -17.376 4.323 10.887 1.00 95.94 168 ASN A C 1
ATOM 1365 O O . ASN A 1 168 ? -18.125 4.358 9.907 1.00 95.94 168 ASN A O 1
ATOM 1369 N N . TYR A 1 169 ? -17.220 3.240 11.643 1.00 93.38 169 TYR A N 1
ATOM 1370 C CA . TYR A 1 169 ? -17.951 1.990 11.471 1.00 93.38 169 TYR A CA 1
ATOM 1371 C C . TYR A 1 169 ? -18.994 1.812 12.570 1.00 93.38 169 TYR A C 1
ATOM 1373 O O . TYR A 1 169 ? -18.747 2.083 13.744 1.00 93.38 169 TYR A O 1
ATOM 1381 N N . GLN A 1 170 ? -20.182 1.358 12.186 1.00 89.12 170 GLN A N 1
ATOM 1382 C CA . GLN A 1 170 ? -21.273 1.068 13.104 1.00 89.12 170 GLN A CA 1
ATOM 1383 C C . GLN A 1 170 ? -21.870 -0.284 12.732 1.00 89.12 170 GLN A C 1
ATOM 1385 O O . GLN A 1 170 ? -22.420 -0.442 11.643 1.00 89.12 170 GLN A O 1
ATOM 1390 N N . THR A 1 171 ? -21.765 -1.242 13.646 1.00 83.25 171 THR A N 1
ATOM 1391 C CA . THR A 1 171 ? -22.457 -2.532 13.554 1.00 83.25 171 THR A CA 1
ATOM 1392 C C . THR A 1 171 ? -23.969 -2.331 13.678 1.00 83.25 171 THR A C 1
ATOM 1394 O O . THR A 1 171 ? -24.427 -1.378 14.319 1.00 83.25 171 THR A O 1
ATOM 1397 N N . GLU A 1 172 ? -24.776 -3.242 13.127 1.00 74.19 172 GLU A N 1
ATOM 1398 C CA . GLU A 1 172 ? -26.238 -3.185 13.296 1.00 74.19 172 GLU A CA 1
ATOM 1399 C C . GLU A 1 172 ? -26.651 -3.237 14.780 1.00 74.19 172 GLU A C 1
ATOM 1401 O O . GLU A 1 172 ? -27.582 -2.543 15.194 1.00 74.19 172 GLU A O 1
ATOM 1406 N N . LEU A 1 173 ? -25.897 -3.965 15.611 1.00 62.53 173 LEU A N 1
ATOM 1407 C CA . LEU A 1 173 ? -26.051 -3.977 17.070 1.00 62.53 173 LEU A CA 1
ATOM 1408 C C . LEU A 1 173 ? -25.812 -2.591 17.692 1.00 62.53 173 LEU A C 1
ATOM 1410 O O . LEU A 1 173 ? -26.578 -2.172 18.560 1.00 62.53 173 LEU A O 1
ATOM 1414 N N . GLY A 1 174 ? -24.806 -1.852 17.213 1.00 57.31 174 GLY A N 1
ATOM 1415 C CA . GLY A 1 174 ? -24.534 -0.468 17.618 1.00 57.31 174 GLY A CA 1
ATOM 1416 C C . GLY A 1 174 ? -25.629 0.522 17.208 1.00 57.31 174 GLY A C 1
ATOM 1417 O O . GLY A 1 174 ? -25.920 1.477 17.930 1.00 57.31 174 GLY A O 1
ATOM 1418 N N . ILE A 1 175 ? -26.297 0.287 16.076 1.00 57.88 175 ILE A N 1
ATOM 1419 C CA . ILE A 1 175 ? -27.440 1.105 15.637 1.00 57.88 175 ILE A CA 1
ATOM 1420 C C . ILE A 1 175 ? -28.642 0.877 16.559 1.00 57.88 175 ILE A C 1
ATOM 1422 O O . ILE A 1 175 ? -29.327 1.829 16.937 1.00 57.88 175 ILE A O 1
ATOM 1426 N N . ILE A 1 176 ? -28.877 -0.371 16.974 1.00 53.59 176 ILE A N 1
ATOM 1427 C CA . ILE A 1 176 ? -29.945 -0.691 17.923 1.00 53.59 176 ILE A CA 1
ATOM 1428 C C . ILE A 1 176 ? -29.638 -0.051 19.278 1.00 53.59 176 ILE A C 1
ATOM 1430 O O . ILE A 1 176 ? -30.504 0.619 19.823 1.00 53.59 176 ILE A O 1
ATOM 1434 N N . THR A 1 177 ? -28.419 -0.167 19.810 1.00 50.53 177 THR A N 1
ATOM 1435 C CA . THR A 1 177 ? -28.087 0.415 21.123 1.00 50.53 177 THR A CA 1
ATOM 1436 C C . THR A 1 177 ? -28.017 1.937 21.118 1.00 50.53 177 THR A C 1
ATOM 1438 O O . THR A 1 177 ? -28.425 2.535 22.103 1.00 50.53 177 THR A O 1
ATOM 1441 N N . SER A 1 178 ? -27.585 2.593 20.038 1.00 52.00 178 SER A N 1
ATOM 1442 C CA . SER A 1 178 ? -27.601 4.065 19.945 1.00 52.00 178 SER A CA 1
ATOM 1443 C C . SER A 1 178 ? -29.012 4.632 19.756 1.00 52.00 178 SER A C 1
ATOM 1445 O O . SER A 1 178 ? -29.327 5.674 20.325 1.00 52.00 178 SER A O 1
ATOM 1447 N N . GLY A 1 179 ? -29.898 3.922 19.048 1.00 47.44 179 GLY A N 1
ATOM 1448 C CA . GLY A 1 179 ? -31.330 4.248 18.997 1.00 47.44 179 GLY A CA 1
ATOM 1449 C C . GLY A 1 179 ? -32.084 3.913 20.292 1.00 47.44 179 GLY A C 1
ATOM 1450 O O . GLY A 1 179 ? -33.120 4.509 20.581 1.00 47.44 179 GLY A O 1
ATOM 1451 N N . VAL A 1 180 ? -31.557 2.977 21.084 1.00 46.38 180 VAL A N 1
ATOM 1452 C CA . VAL A 1 180 ? -32.104 2.537 22.375 1.00 46.38 180 VAL A CA 1
ATOM 1453 C C . VAL A 1 180 ? -31.435 3.244 23.559 1.00 46.38 180 VAL A C 1
ATOM 1455 O O . VAL A 1 180 ? -31.981 3.227 24.647 1.00 46.38 180 VAL A O 1
ATOM 1458 N N . ALA A 1 181 ? -30.322 3.956 23.406 1.00 45.44 181 ALA A N 1
ATOM 1459 C CA . ALA A 1 181 ? -29.756 4.771 24.488 1.00 45.44 181 ALA A CA 1
ATOM 1460 C C . ALA A 1 181 ? -30.703 5.919 24.897 1.00 45.44 181 ALA A C 1
ATOM 1462 O O . ALA A 1 181 ? -30.651 6.388 26.031 1.00 45.44 181 ALA A O 1
ATOM 1463 N N . ASP A 1 182 ? -31.642 6.292 24.020 1.00 46.50 182 ASP A N 1
ATOM 1464 C CA . ASP A 1 182 ? -32.774 7.168 24.348 1.00 46.50 182 ASP A CA 1
ATOM 1465 C C . ASP A 1 182 ? -33.931 6.447 25.082 1.00 46.50 182 ASP A C 1
ATOM 1467 O O . ASP A 1 182 ? -34.884 7.084 25.535 1.00 46.50 182 ASP A O 1
ATOM 1471 N N . GLN A 1 183 ? -33.873 5.121 25.247 1.00 47.62 183 GLN A N 1
ATOM 1472 C CA . GLN A 1 183 ? -34.844 4.310 25.985 1.00 47.62 183 GLN A CA 1
ATOM 1473 C C . GLN A 1 183 ? -34.154 3.232 26.837 1.00 47.62 183 GLN A C 1
ATOM 1475 O O . GLN A 1 183 ? -33.761 2.198 26.327 1.00 47.62 183 GLN A O 1
ATOM 1480 N N . ASN A 1 184 ? -34.084 3.447 28.155 1.00 49.84 184 ASN A N 1
ATOM 1481 C CA . ASN A 1 184 ? -33.706 2.515 29.240 1.00 49.84 184 ASN A CA 1
ATOM 1482 C C . ASN A 1 184 ? -34.102 1.019 29.054 1.00 49.84 184 ASN A C 1
ATOM 1484 O O . ASN A 1 184 ? -34.941 0.501 29.788 1.00 49.84 184 ASN A O 1
ATOM 1488 N N . ILE A 1 185 ? -33.514 0.289 28.103 1.00 53.53 185 ILE A N 1
ATOM 1489 C CA . ILE A 1 185 ? -33.756 -1.150 27.909 1.00 53.53 185 ILE A CA 1
ATOM 1490 C C . ILE A 1 185 ? -32.666 -1.963 28.615 1.00 53.53 185 ILE A C 1
ATOM 1492 O O . ILE A 1 185 ? -32.968 -3.022 29.159 1.00 53.53 185 ILE A O 1
ATOM 1496 N N . ILE A 1 186 ? -31.434 -1.451 28.721 1.00 50.22 186 ILE A N 1
ATOM 1497 C CA . ILE A 1 186 ? -30.331 -2.150 29.411 1.00 50.22 186 ILE A CA 1
ATOM 1498 C C . ILE A 1 186 ? -30.641 -2.338 30.901 1.00 50.22 186 IL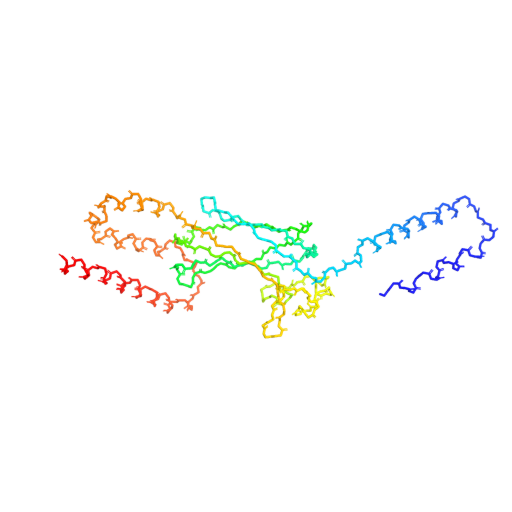E A C 1
ATOM 1500 O O . ILE A 1 186 ? -30.400 -3.411 31.439 1.00 50.22 186 ILE A O 1
ATOM 1504 N N . SER A 1 187 ? -31.298 -1.369 31.544 1.00 53.16 187 SER A N 1
ATOM 1505 C CA . SER A 1 187 ? -31.752 -1.508 32.936 1.00 53.16 187 SER A CA 1
ATOM 1506 C C . SER A 1 187 ? -32.921 -2.486 33.122 1.00 53.16 187 SER A C 1
ATOM 1508 O O . SER A 1 187 ? -33.276 -2.805 34.256 1.00 53.16 187 SER A O 1
ATOM 1510 N N . SER A 1 188 ? -33.520 -2.979 32.031 1.00 54.97 188 SER A N 1
ATOM 1511 C CA . SER A 1 188 ? -34.565 -4.011 32.062 1.00 54.97 188 SER A CA 1
ATOM 1512 C C . SER A 1 188 ? -34.054 -5.415 31.733 1.00 54.97 188 SER A C 1
ATOM 1514 O O . SER A 1 188 ? -34.777 -6.385 31.966 1.00 54.97 188 SER A O 1
ATOM 1516 N N . LEU A 1 189 ? -32.830 -5.535 31.206 1.00 60.91 189 LEU A N 1
ATOM 1517 C CA . LEU A 1 189 ? -32.212 -6.830 30.955 1.00 60.91 189 LEU A CA 1
ATOM 1518 C C . LEU A 1 189 ? -31.664 -7.362 32.272 1.00 60.91 189 LEU A C 1
ATOM 1520 O O . LEU A 1 189 ? -30.859 -6.721 32.946 1.00 60.91 189 LEU A O 1
ATOM 1524 N N . ASP A 1 190 ? -32.134 -8.539 32.664 1.00 70.38 190 ASP A N 1
ATOM 1525 C CA . ASP A 1 190 ? -31.644 -9.167 33.874 1.00 70.38 190 ASP A CA 1
ATOM 1526 C C . ASP A 1 190 ? -30.198 -9.661 33.669 1.00 70.38 190 ASP A C 1
ATOM 1528 O O . ASP A 1 190 ? -29.752 -9.937 32.549 1.00 70.38 190 ASP A O 1
ATOM 1532 N N . ARG A 1 191 ? -29.460 -9.782 34.775 1.00 66.00 191 ARG A N 1
ATOM 1533 C CA . ARG A 1 191 ? -28.038 -10.148 34.784 1.00 66.00 191 ARG A CA 1
ATOM 1534 C C . ARG A 1 191 ? -27.737 -11.433 34.006 1.00 66.00 191 ARG A C 1
ATOM 1536 O O . ARG A 1 191 ? -26.694 -11.509 33.369 1.00 66.00 191 ARG A O 1
ATOM 1543 N N . TYR A 1 192 ? -28.638 -12.413 34.037 1.00 69.62 192 TYR A N 1
ATOM 1544 C CA . TYR A 1 192 ? -28.466 -13.684 33.339 1.00 69.62 192 TYR A CA 1
ATOM 1545 C C . TYR A 1 192 ? -28.566 -13.509 31.821 1.00 69.62 192 TYR A C 1
ATOM 1547 O O . TYR A 1 192 ? -27.813 -14.131 31.080 1.00 69.62 192 TYR A O 1
ATOM 1555 N N . THR A 1 193 ? -29.433 -12.611 31.350 1.00 69.00 193 THR A N 1
ATOM 1556 C CA . THR A 1 193 ? -29.526 -12.280 29.923 1.00 69.00 193 THR A CA 1
ATOM 1557 C C . THR A 1 193 ? -28.266 -11.563 29.428 1.00 69.00 193 THR A C 1
ATOM 1559 O O . THR A 1 193 ? -27.783 -11.865 28.339 1.00 69.00 193 THR A O 1
ATOM 1562 N N . ILE A 1 194 ? -27.687 -10.671 30.239 1.00 66.62 194 ILE A N 1
ATOM 1563 C CA . ILE A 1 194 ? -26.411 -10.004 29.926 1.00 66.62 194 ILE A CA 1
ATOM 1564 C C . ILE A 1 194 ? -25.253 -11.011 29.919 1.00 66.62 194 ILE A C 1
ATOM 1566 O O . ILE A 1 194 ? -24.454 -11.014 28.988 1.00 66.62 194 ILE A O 1
ATOM 1570 N N . GLU A 1 195 ? -25.168 -11.884 30.926 1.00 67.31 195 GLU A N 1
ATOM 1571 C CA . GLU A 1 195 ? -24.123 -12.912 31.013 1.00 67.31 195 GLU A CA 1
ATOM 1572 C C . GLU A 1 195 ? -24.213 -13.917 29.856 1.00 67.31 195 GLU A C 1
ATOM 1574 O O . GLU A 1 195 ? -23.190 -14.217 29.244 1.00 67.31 195 GLU A O 1
ATOM 1579 N N . ASN A 1 196 ? -25.422 -14.348 29.483 1.00 67.31 196 ASN A N 1
ATOM 1580 C CA . ASN A 1 196 ? -25.625 -15.209 28.319 1.00 67.31 196 ASN A CA 1
ATOM 1581 C C . ASN A 1 196 ? -25.271 -14.503 27.009 1.00 67.31 196 ASN A C 1
ATOM 1583 O O . ASN A 1 196 ? -24.625 -15.119 26.178 1.00 67.31 196 ASN A O 1
ATOM 1587 N N . LEU A 1 197 ? -25.631 -13.228 26.818 1.00 67.38 197 LEU A N 1
ATOM 1588 C CA . LEU A 1 197 ? -25.238 -12.470 25.620 1.00 67.38 197 LEU A CA 1
ATOM 1589 C C . LEU A 1 197 ? -23.715 -12.339 25.507 1.00 67.38 197 LEU A C 1
ATOM 1591 O O . LEU A 1 197 ? -23.168 -12.465 24.416 1.00 67.38 197 LEU A O 1
ATOM 1595 N N . ILE A 1 198 ? -23.025 -12.115 26.627 1.00 66.38 198 ILE A N 1
ATOM 1596 C CA . ILE A 1 198 ? -21.559 -12.051 26.667 1.00 66.38 198 ILE A CA 1
ATOM 1597 C C . ILE A 1 198 ? -20.946 -13.419 26.343 1.00 66.38 198 ILE A C 1
ATOM 1599 O O . ILE A 1 198 ? -19.993 -13.478 25.570 1.00 66.38 198 ILE A O 1
ATOM 1603 N N . GLU A 1 199 ? -21.470 -14.513 26.902 1.00 61.16 199 GLU A N 1
ATOM 1604 C CA . GLU A 1 199 ? -20.988 -15.865 26.595 1.00 61.16 199 GLU A CA 1
ATOM 1605 C C . GLU A 1 199 ? -21.288 -16.271 25.148 1.00 61.16 199 GLU A C 1
ATOM 1607 O O . GLU A 1 199 ? -20.423 -16.829 24.481 1.00 61.16 199 GLU A O 1
ATOM 1612 N N . GLU A 1 200 ? -22.467 -15.944 24.625 1.0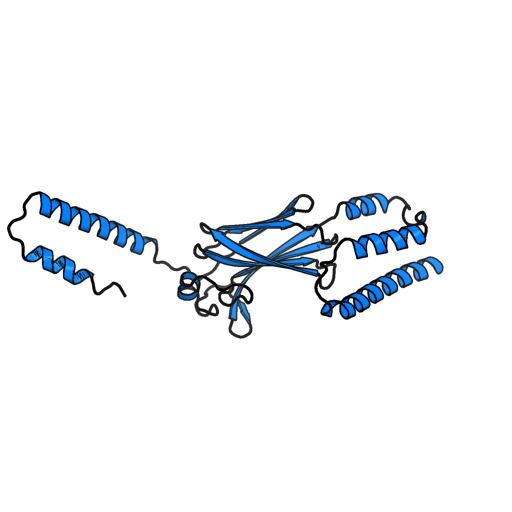0 60.09 200 GLU A N 1
ATOM 1613 C CA . GLU A 1 200 ? -22.872 -16.276 23.258 1.00 60.09 200 GLU A CA 1
ATOM 1614 C C . GLU A 1 200 ? -22.025 -15.502 22.233 1.00 60.09 200 GLU A C 1
ATOM 1616 O O . GLU A 1 200 ? -21.525 -16.089 21.275 1.00 60.09 200 GLU A O 1
ATOM 1621 N N . LEU A 1 201 ? -21.738 -14.220 22.489 1.00 54.91 201 LEU A N 1
ATOM 1622 C CA . LEU A 1 201 ? -20.828 -13.418 21.662 1.00 54.91 201 LEU A CA 1
ATOM 1623 C C . LEU A 1 201 ? -19.360 -13.857 21.785 1.00 54.91 201 LEU A C 1
ATOM 1625 O O . LEU A 1 201 ? -18.622 -13.796 20.803 1.00 54.91 201 LEU A O 1
ATOM 1629 N N . ALA A 1 202 ? -18.927 -14.328 22.958 1.00 55.09 202 ALA A N 1
ATOM 1630 C CA . ALA A 1 202 ? -17.566 -14.826 23.161 1.00 55.09 202 ALA A CA 1
ATOM 1631 C C . ALA A 1 202 ? -17.324 -16.203 22.515 1.00 55.09 202 ALA A C 1
ATOM 1633 O O . ALA A 1 202 ? -16.186 -16.525 22.185 1.00 55.09 202 ALA A O 1
ATOM 1634 N N . VAL A 1 203 ? -18.371 -17.016 22.330 1.00 49.44 203 VAL A N 1
ATOM 1635 C CA . VAL A 1 203 ? -18.268 -18.400 21.829 1.00 49.44 203 VAL A CA 1
ATOM 1636 C C . VAL A 1 203 ? -18.420 -18.503 20.306 1.00 49.44 203 VAL A C 1
ATOM 1638 O O . VAL A 1 203 ? -17.902 -19.446 19.714 1.00 49.44 203 VAL A O 1
ATOM 1641 N N . ILE A 1 204 ? -19.084 -17.553 19.641 1.00 46.72 204 ILE A N 1
ATOM 1642 C CA . ILE A 1 204 ? -19.426 -17.682 18.210 1.00 46.72 204 ILE A CA 1
ATOM 1643 C C . ILE A 1 204 ? -18.244 -17.416 17.250 1.00 46.72 204 ILE A C 1
ATOM 1645 O O . ILE A 1 204 ? -18.312 -17.827 16.095 1.00 46.72 204 ILE A O 1
ATOM 1649 N N . ASN A 1 205 ? -17.134 -16.818 17.701 1.00 46.38 205 ASN A N 1
ATOM 1650 C CA . ASN A 1 205 ? -16.171 -16.175 16.789 1.00 46.38 205 ASN A CA 1
ATOM 1651 C C . ASN A 1 205 ? -14.701 -16.640 16.852 1.00 46.38 205 ASN A C 1
ATOM 1653 O O . ASN A 1 205 ? -13.804 -15.821 16.656 1.00 46.38 205 ASN A O 1
ATOM 1657 N N . TRP A 1 206 ? -14.411 -17.910 17.165 1.00 50.41 206 TRP A N 1
ATOM 1658 C CA . TRP A 1 206 ? -13.019 -18.324 17.428 1.00 50.41 206 TRP A CA 1
ATOM 1659 C C . TRP A 1 206 ? -12.581 -19.563 16.622 1.00 50.41 206 TRP A C 1
ATOM 1661 O O . TRP A 1 206 ? -13.238 -20.600 16.716 1.00 50.41 206 TRP A O 1
ATOM 1671 N N . PRO A 1 207 ? -11.489 -19.479 15.826 1.00 47.59 207 PRO A N 1
ATOM 1672 C CA . PRO A 1 207 ? -10.917 -20.625 15.117 1.00 47.59 207 PRO A CA 1
ATOM 1673 C C . PRO A 1 207 ? -10.330 -21.649 16.103 1.00 47.59 207 PRO A C 1
ATOM 1675 O O . PRO A 1 207 ? -9.684 -21.276 17.082 1.00 47.59 207 PRO A O 1
ATOM 1678 N N . ASP A 1 208 ? -10.547 -22.940 15.834 1.00 50.94 208 ASP A N 1
ATOM 1679 C CA . ASP A 1 208 ? -10.231 -24.082 16.716 1.00 50.94 208 ASP A CA 1
ATOM 1680 C C . ASP A 1 208 ? -8.729 -24.312 16.985 1.00 50.94 208 ASP A C 1
ATOM 1682 O O . ASP A 1 208 ? -8.334 -25.190 17.759 1.00 50.94 208 ASP A O 1
ATOM 1686 N N . ASP A 1 209 ? -7.856 -23.548 16.350 1.00 52.19 209 ASP A N 1
ATOM 1687 C CA . ASP A 1 209 ? -6.429 -23.766 16.335 1.00 52.19 209 ASP A CA 1
ATOM 1688 C C . ASP A 1 209 ? -5.685 -22.498 16.740 1.00 52.19 209 ASP A C 1
ATOM 1690 O O . ASP A 1 209 ? -5.377 -21.690 15.883 1.00 52.19 209 ASP A O 1
ATOM 1694 N N . GLN A 1 210 ? -5.369 -22.353 18.041 1.00 49.03 210 GLN A N 1
ATOM 1695 C CA . GLN A 1 210 ? -4.036 -21.998 18.582 1.00 49.03 210 GLN A CA 1
ATOM 1696 C C . GLN A 1 210 ? -4.039 -21.969 20.129 1.00 49.03 210 GLN A C 1
ATOM 1698 O O . GLN A 1 210 ? -4.446 -21.003 20.770 1.00 49.03 210 GLN A O 1
ATOM 1703 N N . PHE A 1 211 ? -3.460 -23.003 20.754 1.00 48.16 211 PHE A N 1
ATOM 1704 C CA . PHE A 1 211 ? -3.226 -23.100 22.209 1.00 48.16 211 PHE A CA 1
ATOM 1705 C C . PHE A 1 211 ? -2.348 -21.972 22.802 1.00 48.16 211 PHE A C 1
ATOM 1707 O O . PHE A 1 211 ? -2.267 -21.850 24.021 1.00 48.16 211 PHE A O 1
ATOM 1714 N N . GLN A 1 212 ? -1.679 -21.150 21.982 1.00 53.53 212 GLN A N 1
ATOM 1715 C CA . GLN A 1 212 ? -0.864 -20.027 22.471 1.00 53.53 212 GLN A CA 1
ATOM 1716 C C . GLN A 1 212 ? -1.683 -18.778 22.828 1.00 53.53 212 GLN A C 1
ATOM 1718 O O . GLN A 1 212 ? -1.180 -17.930 23.557 1.00 53.53 212 GLN A O 1
ATOM 1723 N N . GLN A 1 213 ? -2.949 -18.692 22.411 1.00 54.19 213 GLN A N 1
ATOM 1724 C CA . GLN A 1 213 ? -3.803 -17.545 22.732 1.00 54.19 213 GLN A CA 1
ATOM 1725 C C . GLN A 1 213 ? -4.557 -17.702 24.062 1.00 54.19 213 GLN A C 1
ATOM 1727 O O . GLN A 1 213 ? -5.134 -16.738 24.542 1.00 54.19 213 GLN A O 1
ATOM 1732 N N . GLU A 1 214 ? -4.531 -18.865 24.730 1.00 56.59 214 GLU A N 1
ATOM 1733 C CA . GLU A 1 214 ? -5.334 -19.098 25.949 1.00 56.59 214 GLU A CA 1
ATOM 1734 C C . GLU A 1 214 ? -4.987 -18.137 27.105 1.00 56.59 214 GLU A C 1
ATOM 1736 O O . GLU A 1 214 ? -5.857 -17.730 27.881 1.00 56.59 214 GLU A O 1
ATOM 1741 N N . GLU A 1 215 ? -3.719 -17.741 27.221 1.00 63.00 215 GLU A N 1
ATOM 1742 C CA . GLU A 1 215 ? -3.269 -16.807 28.258 1.00 63.00 215 GLU A CA 1
ATOM 1743 C C . GLU A 1 215 ? -3.668 -15.358 27.932 1.00 63.00 215 GLU A C 1
ATOM 1745 O O . GLU A 1 215 ? -4.112 -14.616 28.814 1.00 63.00 215 GLU A O 1
ATOM 1750 N N . GLU A 1 216 ? -3.619 -14.987 26.652 1.00 59.22 216 GLU A N 1
ATOM 1751 C CA . GLU A 1 216 ? -4.072 -13.691 26.147 1.00 59.22 216 GLU A CA 1
ATOM 1752 C C . GLU A 1 216 ? -5.601 -13.556 26.248 1.00 59.22 216 GLU A C 1
ATOM 1754 O O . GLU A 1 216 ? -6.107 -12.550 26.746 1.00 59.22 216 GLU A O 1
ATOM 1759 N N . ILE A 1 217 ? -6.336 -14.632 25.954 1.00 62.62 217 ILE A N 1
ATOM 1760 C CA . ILE A 1 217 ? -7.791 -14.764 26.131 1.00 62.62 217 ILE A CA 1
ATOM 1761 C C . ILE A 1 217 ? -8.194 -14.558 27.590 1.00 62.62 217 ILE A C 1
ATOM 1763 O O . ILE A 1 217 ? -9.098 -13.778 27.901 1.00 62.62 217 ILE A O 1
ATOM 1767 N N . ARG A 1 218 ? -7.515 -15.236 28.525 1.00 69.31 218 ARG A N 1
ATOM 1768 C CA . ARG A 1 218 ? -7.784 -15.064 29.963 1.00 69.31 218 ARG A CA 1
ATOM 1769 C C . ARG A 1 218 ? -7.490 -13.642 30.422 1.00 69.31 218 ARG A C 1
ATOM 1771 O O . ARG A 1 218 ? -8.194 -13.136 31.299 1.00 69.31 218 ARG A O 1
ATOM 1778 N N . SER A 1 219 ? -6.475 -13.008 29.842 1.00 69.75 219 SER A N 1
ATOM 1779 C CA . SER A 1 219 ? -6.145 -11.610 30.109 1.00 69.75 219 SER A CA 1
ATOM 1780 C C . SER A 1 219 ? -7.262 -10.672 29.633 1.00 69.75 219 SER A C 1
ATOM 1782 O O . SER A 1 219 ? -7.763 -9.867 30.423 1.00 69.75 219 SER A O 1
ATOM 1784 N N . GLN A 1 220 ? -7.745 -10.843 28.399 1.00 65.38 220 GLN A N 1
ATOM 1785 C CA . GLN A 1 220 ? -8.823 -10.031 27.823 1.00 65.38 220 GLN A CA 1
ATOM 1786 C C . GLN A 1 220 ? -10.156 -10.211 28.568 1.00 65.38 220 GLN A C 1
ATOM 1788 O O . GLN A 1 220 ? -10.782 -9.227 28.966 1.00 65.38 220 GLN A O 1
ATOM 1793 N N . LEU A 1 221 ? -10.560 -11.449 28.878 1.00 67.88 221 LEU A N 1
ATOM 1794 C CA . LEU A 1 221 ? -11.765 -11.729 29.677 1.00 67.88 221 LEU A CA 1
ATOM 1795 C C . LEU A 1 221 ? -11.702 -11.099 31.073 1.00 67.88 221 LEU A C 1
ATOM 1797 O O . LEU A 1 221 ? -12.710 -10.629 31.606 1.00 67.88 221 LEU A O 1
ATOM 1801 N N . LYS A 1 222 ? -10.515 -11.066 31.685 1.00 72.88 222 LYS A N 1
ATOM 1802 C CA . LYS A 1 222 ? -10.313 -10.413 32.980 1.00 72.88 222 LYS A CA 1
ATOM 1803 C C . LYS A 1 222 ? -10.444 -8.891 32.871 1.00 72.88 222 LYS A C 1
ATOM 1805 O O . LYS A 1 222 ? -11.014 -8.283 33.782 1.00 72.88 222 LYS A O 1
ATOM 1810 N N . ALA A 1 223 ? -9.978 -8.289 31.776 1.00 66.56 223 ALA A N 1
ATOM 1811 C CA . ALA A 1 223 ? -10.147 -6.863 31.507 1.00 66.56 223 ALA A CA 1
ATOM 1812 C C . ALA A 1 223 ? -11.632 -6.509 31.326 1.00 66.56 223 ALA A C 1
ATOM 1814 O O . ALA A 1 223 ? -12.133 -5.635 32.034 1.00 66.56 223 ALA A O 1
ATOM 1815 N N . TYR A 1 224 ? -12.366 -7.264 30.502 1.00 67.25 224 TYR A N 1
ATOM 1816 C CA . TYR A 1 224 ? -13.811 -7.077 30.311 1.00 67.25 224 TYR A CA 1
ATOM 1817 C C . TYR A 1 224 ? -14.606 -7.204 31.615 1.00 67.25 224 TYR A C 1
ATOM 1819 O O . TYR A 1 224 ? -15.426 -6.341 31.926 1.00 67.25 224 TYR A O 1
ATOM 1827 N N . ARG A 1 225 ? -14.326 -8.229 32.432 1.00 70.12 225 ARG A N 1
ATOM 1828 C CA . ARG A 1 225 ? -14.974 -8.393 33.746 1.00 70.12 225 ARG A CA 1
ATOM 1829 C C . ARG A 1 225 ? -14.672 -7.238 34.698 1.00 70.12 225 ARG A C 1
ATOM 1831 O O . ARG A 1 225 ? -15.550 -6.836 35.455 1.00 70.12 225 ARG A O 1
ATOM 1838 N N . SER A 1 226 ? -13.453 -6.704 34.658 1.00 67.88 226 SER A N 1
ATOM 1839 C CA . SER A 1 226 ? -13.070 -5.549 35.480 1.00 67.88 226 SER A CA 1
ATOM 1840 C C . SER A 1 226 ? -13.813 -4.286 35.044 1.00 67.88 226 SER A C 1
ATOM 1842 O O . SER A 1 226 ? -14.306 -3.555 35.896 1.00 67.88 226 SER A O 1
ATOM 1844 N N . MET A 1 227 ? -13.958 -4.057 33.735 1.00 60.22 227 MET A N 1
ATOM 1845 C CA . MET A 1 227 ? -14.725 -2.920 33.217 1.00 60.22 227 MET A CA 1
ATOM 1846 C C . MET A 1 227 ? -16.207 -3.019 33.582 1.00 60.22 227 MET A C 1
ATOM 1848 O O . MET A 1 227 ? -16.751 -2.065 34.125 1.00 60.22 227 MET A O 1
ATOM 1852 N N . ALA A 1 228 ? -16.831 -4.183 33.377 1.00 61.69 228 ALA A N 1
ATOM 1853 C CA . ALA A 1 228 ? -18.235 -4.395 33.730 1.00 61.69 228 ALA A CA 1
ATOM 1854 C C . ALA A 1 228 ? -18.498 -4.222 35.239 1.00 61.69 228 ALA A C 1
ATOM 1856 O O . ALA A 1 228 ? -19.519 -3.662 35.631 1.00 61.69 228 ALA A O 1
ATOM 1857 N N . ALA A 1 229 ? -17.569 -4.658 36.099 1.00 64.81 229 ALA A N 1
ATOM 1858 C CA . ALA A 1 229 ? -17.682 -4.464 37.545 1.00 64.81 229 ALA A CA 1
ATOM 1859 C C . ALA A 1 229 ? -17.619 -2.978 37.946 1.00 64.81 229 ALA A C 1
ATOM 1861 O O . ALA A 1 229 ? -18.401 -2.544 38.789 1.00 64.81 229 ALA A O 1
ATOM 1862 N N . LEU A 1 230 ? -16.747 -2.192 37.305 1.00 59.97 230 LEU A N 1
ATOM 1863 C CA . LEU A 1 230 ? -16.631 -0.749 37.547 1.00 59.97 230 LEU A CA 1
ATOM 1864 C C . LEU A 1 230 ? -17.883 0.024 37.109 1.00 59.97 230 LEU A C 1
ATOM 1866 O O . LEU A 1 230 ? -18.227 1.034 37.721 1.00 59.97 230 LEU A O 1
ATOM 1870 N N . THR A 1 231 ? -18.581 -0.435 36.068 1.00 55.62 231 THR A N 1
ATOM 1871 C CA . THR A 1 231 ? -19.849 0.175 35.642 1.00 55.62 231 THR A CA 1
ATOM 1872 C C . THR A 1 231 ? -20.959 -0.079 36.666 1.00 55.62 231 THR A C 1
ATOM 1874 O O . THR A 1 231 ? -21.711 0.835 36.985 1.00 55.62 231 THR A O 1
ATOM 1877 N N . ILE A 1 232 ? -21.010 -1.285 37.243 1.00 57.41 232 ILE A N 1
ATOM 1878 C CA . ILE A 1 232 ? -22.026 -1.673 38.235 1.00 57.41 232 ILE A CA 1
ATOM 1879 C C . ILE A 1 232 ? -21.803 -0.976 39.590 1.00 57.41 232 ILE A C 1
ATOM 1881 O O . ILE A 1 232 ? -22.774 -0.591 40.239 1.00 57.41 232 ILE A O 1
ATOM 1885 N N . GLU A 1 233 ? -20.554 -0.784 40.033 1.00 57.09 233 GLU A N 1
ATOM 1886 C CA . GLU A 1 233 ? -20.274 -0.073 41.296 1.00 57.09 233 GLU A CA 1
ATOM 1887 C C . GLU A 1 233 ? -20.616 1.423 41.219 1.00 57.09 233 GLU A C 1
ATOM 1889 O O . GLU A 1 233 ? -21.187 1.962 42.165 1.00 57.09 233 GLU A O 1
ATOM 1894 N N . ASN A 1 234 ? -20.366 2.082 40.083 1.00 53.25 234 ASN A N 1
ATOM 1895 C CA . ASN A 1 234 ? -20.705 3.500 39.912 1.00 53.25 234 ASN A CA 1
ATOM 1896 C C . ASN A 1 234 ? -22.222 3.767 39.856 1.00 53.25 234 ASN A C 1
ATOM 1898 O O . ASN A 1 234 ? -22.654 4.862 40.209 1.00 53.25 234 ASN A O 1
ATOM 1902 N N . GLU A 1 235 ? -23.037 2.788 39.452 1.00 52.22 235 GLU A N 1
ATOM 1903 C CA . GLU A 1 235 ? -24.505 2.894 39.497 1.00 52.22 235 GLU A CA 1
ATOM 1904 C C . GLU A 1 235 ? -25.091 2.610 40.889 1.00 52.22 235 GLU A C 1
ATOM 1906 O O . GLU A 1 235 ? -26.210 3.024 41.175 1.00 52.22 235 GLU A O 1
ATOM 1911 N N . ALA A 1 236 ? -24.354 1.929 41.772 1.00 53.66 236 ALA A N 1
ATOM 1912 C CA . ALA A 1 236 ? -24.802 1.646 43.137 1.00 53.66 236 ALA A CA 1
ATOM 1913 C C . ALA A 1 236 ? -24.548 2.810 44.119 1.00 53.66 236 ALA A C 1
ATOM 1915 O O . ALA A 1 236 ? -25.146 2.837 45.198 1.00 53.66 236 ALA A O 1
ATOM 1916 N N . GLU A 1 237 ? -23.667 3.753 43.765 1.00 51.41 237 GLU A N 1
ATOM 1917 C CA . GLU A 1 237 ? -23.341 4.942 44.569 1.00 51.41 237 GLU A CA 1
ATOM 1918 C C . GLU A 1 237 ? -24.069 6.229 44.121 1.00 51.41 237 GLU A C 1
ATOM 1920 O O . GLU A 1 237 ? -23.972 7.248 44.814 1.00 51.41 237 GLU A O 1
ATOM 1925 N N . ALA A 1 238 ? -24.810 6.189 43.006 1.00 48.50 238 ALA A N 1
ATOM 1926 C CA . ALA A 1 238 ? -25.613 7.296 42.464 1.00 48.50 238 ALA A CA 1
ATOM 1927 C C . ALA A 1 238 ? -27.097 7.204 42.868 1.00 48.50 238 ALA A C 1
ATOM 1929 O O . ALA A 1 238 ? -27.697 8.276 43.130 1.00 48.50 238 ALA A O 1
#

Organism: NCBI:txid872970

pLDDT: mean 79.29, std 18.44, range [43.72, 98.69]